Protein AF-A0A7Y8Q9J8-F1 (afdb_monomer)

Solvent-accessible surface area (backbone atoms only — not comparable to full-atom values): 11206 Å² total; per-residue (Å²): 125,70,47,51,33,35,40,41,64,43,88,79,70,78,87,51,46,37,30,29,29,71,88,75,68,52,72,46,47,48,71,55,49,44,66,77,41,84,40,66,87,46,52,69,75,60,73,89,36,60,57,66,74,51,54,69,73,50,77,57,62,39,49,54,42,37,38,40,38,60,49,99,79,48,28,38,41,38,43,11,33,38,26,45,60,50,97,83,70,44,83,35,42,36,24,40,36,37,43,25,81,48,83,84,73,71,73,76,84,49,71,67,52,55,51,50,50,35,72,76,38,74,77,54,53,65,49,87,33,73,66,39,55,57,36,50,55,49,41,53,54,46,52,69,73,37,76,87,51,44,39,37,36,57,62,72,74,84,87,65,76,67,76,91,53,60,64,69,71,64,74,65,64,60,52,56,54,54,52,53,52,51,51,52,52,51,54,53,51,57,60,73,75,106

Sequence (194 aa):
MSKTFWVLPDINQNGKLWVVNSLTNEKMSLIDFYKKFNVKEVAKEFEVGIPEELLDKFKSPQFGFSQIIKNKFDNIFSLSIRCGKDIEERTVTLTYIQVLSDLKEISLPSQDDLEFLKNVNPKFNFQVGQDVVSKIERIKKAAFRFPDIISFSSEKLERNIYKHGWNGEDPSSKKFIMIGLGIALLIFLIILIK

Radius of gyration: 20.35 Å; Cα contacts (8 Å, |Δi|>4): 284; chains: 1; bounding box: 75×30×38 Å

Foldseek 3Di:
DKWKWKFFDPPPPPPWIWIAGLPPRDIDTPVVVCVVDVCVVVVLPDDFADPPVCVVVPVDQQDKKWKWFDDPAWIKIKIKGFFAADPVRHTGIMIMIMTHPDLVPDDDQDVSSVVVVCVVPVSGDGHHDPVNVVLSVVQSVVCVVCVPARMDMSAADPPNPDDDHDHNDDPVVVVVVVVVVVVVVVVVVVVVVD

Structure (mmCIF, N/CA/C/O backbone):
data_AF-A0A7Y8Q9J8-F1
#
_entry.id   AF-A0A7Y8Q9J8-F1
#
loop_
_atom_site.group_PDB
_atom_site.id
_atom_site.type_symbol
_atom_site.label_atom_id
_atom_site.label_alt_id
_atom_site.label_comp_id
_atom_site.label_asym_id
_atom_site.label_entity_id
_atom_site.label_seq_id
_atom_site.pdbx_PDB_ins_code
_atom_site.Cartn_x
_atom_site.Cartn_y
_atom_site.Cartn_z
_atom_site.occupancy
_atom_site.B_iso_or_equiv
_atom_site.auth_seq_id
_atom_site.auth_comp_id
_atom_site.auth_asym_id
_atom_site.auth_atom_id
_atom_site.pdbx_PDB_model_num
ATOM 1 N N . MET A 1 1 ? 2.805 6.416 17.785 1.00 59.19 1 MET A N 1
ATOM 2 C CA . MET A 1 1 ? 3.842 6.802 16.799 1.00 59.19 1 MET A CA 1
ATOM 3 C C . MET A 1 1 ? 3.760 5.806 15.667 1.00 59.19 1 MET A C 1
ATOM 5 O O . MET A 1 1 ? 4.014 4.625 15.894 1.00 59.19 1 MET A O 1
ATOM 9 N N . SER A 1 2 ? 3.348 6.277 14.497 1.00 78.62 2 SER A N 1
ATOM 10 C CA . SER A 1 2 ? 3.205 5.471 13.291 1.00 78.62 2 SER A CA 1
ATOM 11 C C . SER A 1 2 ? 4.554 4.926 12.828 1.00 78.62 2 SER A C 1
ATOM 13 O O . SER A 1 2 ? 5.553 5.648 12.822 1.00 78.62 2 SER A O 1
ATOM 15 N N . LYS A 1 3 ? 4.594 3.654 12.427 1.00 88.44 3 LYS A N 1
ATOM 16 C CA . LYS A 1 3 ? 5.766 3.059 11.770 1.00 88.44 3 LYS A CA 1
ATOM 17 C C . LYS A 1 3 ? 5.454 2.849 10.299 1.00 88.44 3 LYS A C 1
ATOM 19 O O . LYS A 1 3 ? 4.425 2.257 9.980 1.00 88.44 3 LYS A O 1
ATOM 24 N N . THR A 1 4 ? 6.358 3.288 9.437 1.00 91.00 4 THR A N 1
ATOM 25 C CA . THR A 1 4 ? 6.147 3.322 7.991 1.00 91.00 4 THR A CA 1
ATOM 26 C C . THR A 1 4 ? 7.150 2.435 7.275 1.00 91.00 4 THR A C 1
ATOM 28 O O . THR A 1 4 ? 8.348 2.461 7.568 1.00 91.00 4 THR A O 1
ATOM 31 N N . PHE A 1 5 ? 6.655 1.650 6.326 1.00 91.75 5 PHE A N 1
ATOM 32 C CA . PHE A 1 5 ? 7.437 0.669 5.596 1.00 91.75 5 PHE A CA 1
ATOM 33 C C . PHE A 1 5 ? 7.075 0.647 4.117 1.00 91.75 5 PHE A C 1
ATOM 35 O O . PHE A 1 5 ? 5.933 0.884 3.733 1.00 91.75 5 PHE A O 1
ATOM 42 N N . TRP A 1 6 ? 8.042 0.256 3.301 1.00 92.81 6 TRP A N 1
ATOM 43 C CA . TRP A 1 6 ? 7.848 -0.101 1.907 1.00 92.81 6 TRP A CA 1
ATOM 44 C C . TRP A 1 6 ? 8.127 -1.578 1.704 1.00 92.81 6 TRP A C 1
ATOM 46 O O . TRP A 1 6 ? 9.220 -2.050 2.014 1.00 92.81 6 TRP A O 1
ATOM 56 N N . VAL A 1 7 ? 7.164 -2.299 1.140 1.00 90.81 7 VAL A N 1
ATOM 57 C CA . VAL A 1 7 ? 7.399 -3.620 0.566 1.00 90.81 7 VAL A CA 1
ATOM 58 C C . VAL A 1 7 ? 7.838 -3.438 -0.874 1.00 90.81 7 VAL A C 1
ATOM 60 O O . VAL A 1 7 ? 7.109 -2.886 -1.706 1.00 90.81 7 VAL A O 1
ATOM 63 N N . LEU A 1 8 ? 9.051 -3.898 -1.141 1.00 88.00 8 LEU A N 1
ATOM 64 C CA . LEU A 1 8 ? 9.699 -3.812 -2.431 1.00 88.00 8 LEU A CA 1
ATOM 65 C C . LEU A 1 8 ? 9.574 -5.146 -3.169 1.00 88.00 8 LEU A C 1
ATOM 67 O O . LEU A 1 8 ? 9.662 -6.206 -2.534 1.00 88.00 8 LEU A O 1
ATOM 71 N N . PRO A 1 9 ? 9.430 -5.108 -4.504 1.00 79.00 9 PRO A N 1
ATOM 72 C CA . PRO A 1 9 ? 9.517 -6.304 -5.321 1.00 79.00 9 PRO A CA 1
ATOM 73 C C . PRO A 1 9 ? 10.895 -6.945 -5.166 1.00 79.00 9 PRO A C 1
ATOM 75 O O . PRO A 1 9 ? 11.884 -6.286 -4.827 1.00 79.00 9 PRO A O 1
ATOM 78 N N . ASP A 1 10 ? 10.971 -8.238 -5.451 1.00 74.19 10 ASP A N 1
ATOM 79 C CA . ASP A 1 10 ? 12.245 -8.935 -5.448 1.00 74.19 10 ASP A CA 1
ATOM 80 C C . ASP A 1 10 ? 13.075 -8.566 -6.681 1.00 74.19 10 ASP A C 1
ATOM 82 O O . ASP A 1 10 ? 13.022 -9.224 -7.719 1.00 74.19 10 ASP A O 1
ATOM 86 N N . ILE A 1 11 ? 13.857 -7.495 -6.549 1.00 68.56 11 ILE A N 1
ATOM 87 C CA . ILE A 1 11 ? 14.732 -6.976 -7.609 1.00 68.56 11 ILE A CA 1
ATOM 88 C C . ILE A 1 11 ? 15.700 -8.058 -8.113 1.00 68.56 11 ILE A C 1
ATOM 90 O O . ILE A 1 11 ? 16.059 -8.061 -9.287 1.00 68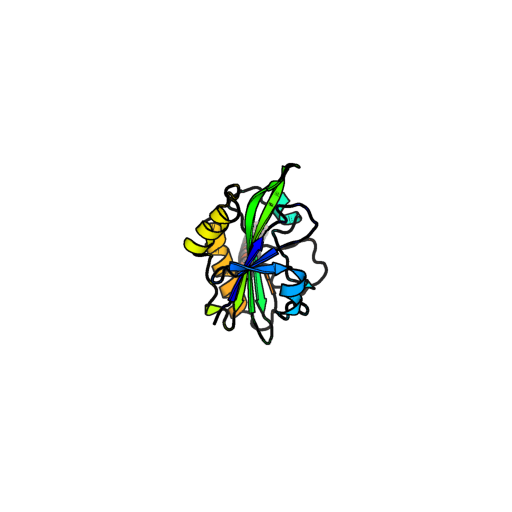.56 11 ILE A O 1
ATOM 94 N N . ASN A 1 12 ? 16.096 -8.986 -7.239 1.00 68.19 12 ASN A N 1
ATOM 95 C CA . ASN A 1 12 ? 17.093 -10.009 -7.537 1.00 68.19 12 ASN A CA 1
ATOM 96 C C . ASN A 1 12 ? 16.471 -11.376 -7.872 1.00 68.19 12 ASN A C 1
ATOM 98 O O . ASN A 1 12 ? 17.220 -12.334 -8.035 1.00 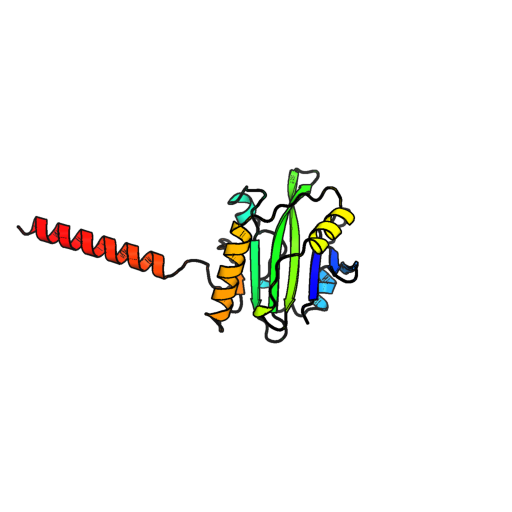68.19 12 ASN A O 1
ATOM 102 N N . GLN A 1 13 ? 15.136 -11.485 -7.938 1.00 66.44 13 GLN A N 1
ATOM 103 C CA . GLN A 1 13 ? 14.408 -12.720 -8.275 1.00 66.44 13 GLN A CA 1
ATOM 104 C C . GLN A 1 13 ? 14.793 -13.953 -7.427 1.00 66.44 13 GLN A C 1
ATOM 106 O O . GLN A 1 13 ? 14.728 -15.093 -7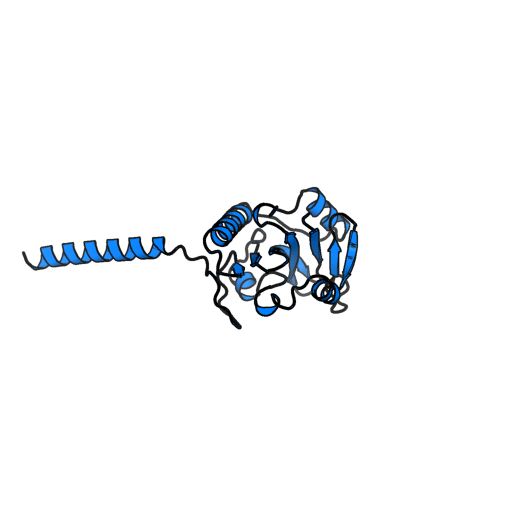.876 1.00 66.44 13 GLN A O 1
ATOM 111 N N . ASN A 1 14 ? 15.155 -13.740 -6.166 1.00 67.31 14 ASN A N 1
ATOM 112 C CA . ASN A 1 14 ? 15.470 -14.782 -5.189 1.00 67.31 14 ASN A CA 1
ATOM 113 C C . ASN A 1 14 ? 14.234 -15.402 -4.496 1.00 67.31 14 ASN A C 1
ATOM 115 O O . ASN A 1 14 ? 14.386 -16.136 -3.516 1.00 67.31 14 ASN A O 1
ATOM 119 N N . GLY A 1 15 ? 13.018 -15.054 -4.924 1.00 64.50 15 GLY A N 1
ATOM 120 C CA . GLY A 1 15 ? 11.762 -15.410 -4.260 1.00 64.50 15 GLY A CA 1
ATOM 121 C C . GLY A 1 15 ? 11.533 -14.701 -2.918 1.00 64.50 15 GLY A C 1
ATOM 122 O O . GLY A 1 15 ? 10.798 -15.213 -2.075 1.00 64.50 15 GLY A O 1
ATOM 123 N N . LYS A 1 16 ? 12.177 -13.552 -2.670 1.00 69.44 16 LYS A N 1
ATOM 124 C CA . LYS A 1 16 ? 12.126 -12.816 -1.396 1.00 69.44 16 LYS A CA 1
ATOM 125 C C . LYS A 1 16 ? 11.619 -11.390 -1.574 1.00 69.44 16 LYS A C 1
ATOM 127 O O . LYS A 1 16 ? 12.273 -10.556 -2.192 1.00 69.44 16 LYS A O 1
ATOM 132 N N . LEU A 1 17 ? 10.510 -11.078 -0.910 1.00 76.12 17 LEU A N 1
ATOM 133 C CA . LEU A 1 17 ? 10.043 -9.703 -0.745 1.00 76.12 17 LEU A CA 1
ATOM 134 C C . LEU A 1 17 ? 10.746 -9.039 0.439 1.00 76.12 17 LEU A C 1
ATOM 136 O O . LEU A 1 17 ? 10.866 -9.618 1.527 1.00 76.12 17 LEU A O 1
ATOM 140 N N . TRP A 1 18 ? 11.195 -7.810 0.213 1.00 82.69 18 TRP A N 1
ATOM 141 C CA . TRP A 1 18 ? 11.898 -7.014 1.209 1.00 82.69 18 TRP A CA 1
ATOM 142 C C . TRP A 1 18 ? 10.998 -5.919 1.743 1.00 82.69 18 TRP A C 1
ATOM 144 O O . TRP A 1 18 ? 10.297 -5.264 0.981 1.00 82.69 18 TRP A O 1
ATOM 154 N N . VAL A 1 19 ? 11.065 -5.703 3.047 1.00 86.31 19 VAL A N 1
ATOM 155 C CA . VAL A 1 19 ? 10.405 -4.603 3.734 1.00 86.31 19 VAL A CA 1
ATOM 156 C C . VAL A 1 19 ? 11.480 -3.647 4.214 1.00 86.31 19 VAL A C 1
ATOM 158 O O . VAL A 1 19 ? 12.424 -4.071 4.882 1.00 86.31 19 VAL A O 1
ATOM 161 N N . VAL A 1 20 ? 11.356 -2.374 3.858 1.00 89.00 20 VAL A N 1
ATOM 162 C CA . VAL A 1 20 ? 12.299 -1.332 4.262 1.00 89.00 20 VAL A CA 1
ATOM 163 C C . VAL A 1 20 ? 11.564 -0.265 5.050 1.00 89.00 20 VAL A C 1
ATOM 165 O O . VAL A 1 20 ? 10.538 0.240 4.601 1.00 89.00 20 VAL A O 1
ATOM 168 N N . ASN A 1 21 ? 12.065 0.059 6.237 1.00 87.25 21 ASN A N 1
ATOM 169 C CA . ASN A 1 21 ? 11.562 1.175 7.027 1.00 87.25 21 ASN A CA 1
ATOM 170 C C . ASN A 1 21 ? 11.941 2.487 6.335 1.00 87.25 21 ASN A C 1
ATOM 172 O O . ASN A 1 21 ? 13.124 2.713 6.076 1.00 87.25 21 ASN A O 1
ATOM 176 N N . SER A 1 22 ? 10.957 3.339 6.048 1.00 80.31 22 SER A N 1
ATOM 177 C CA . SER A 1 22 ? 11.204 4.552 5.261 1.00 80.31 22 SER A CA 1
ATOM 178 C C . SER A 1 22 ? 11.988 5.634 6.009 1.00 80.31 22 SER A C 1
ATOM 180 O O . SER A 1 22 ? 12.602 6.485 5.378 1.00 80.31 22 SER A O 1
ATOM 182 N N . LEU A 1 23 ? 12.024 5.580 7.346 1.00 80.31 23 LEU A N 1
ATOM 183 C CA . LEU A 1 23 ? 12.742 6.551 8.177 1.00 80.31 23 LEU A CA 1
ATOM 184 C C . LEU A 1 23 ? 14.175 6.117 8.496 1.00 80.31 23 LEU A C 1
ATOM 186 O O . LEU A 1 23 ? 15.065 6.954 8.613 1.00 80.31 23 LEU A O 1
ATOM 190 N N . THR A 1 24 ? 14.399 4.816 8.699 1.00 83.38 24 THR A N 1
ATOM 191 C CA . THR A 1 24 ? 15.692 4.299 9.185 1.00 83.38 24 THR A CA 1
ATOM 192 C C . THR A 1 24 ? 16.501 3.567 8.121 1.00 83.38 24 THR A C 1
ATOM 194 O O . THR A 1 24 ? 17.644 3.202 8.384 1.00 83.38 24 THR A O 1
ATOM 197 N N . ASN A 1 25 ? 15.917 3.304 6.946 1.00 79.75 25 ASN A N 1
ATOM 198 C CA . ASN A 1 25 ? 16.469 2.429 5.906 1.00 79.75 25 ASN A CA 1
ATOM 199 C C . ASN A 1 25 ? 16.770 0.997 6.388 1.00 79.75 25 ASN A C 1
ATOM 201 O O . ASN A 1 25 ? 17.453 0.230 5.706 1.00 79.75 25 ASN A O 1
ATOM 205 N N . GLU A 1 26 ? 16.245 0.606 7.554 1.00 85.06 26 GLU A N 1
ATOM 206 C CA . GLU A 1 26 ? 16.371 -0.753 8.069 1.00 85.06 26 GLU A CA 1
ATOM 207 C C . GLU A 1 26 ? 15.594 -1.709 7.160 1.00 85.06 26 GLU A C 1
ATOM 209 O O . GLU A 1 26 ? 14.405 -1.516 6.897 1.00 85.06 26 GLU A O 1
ATOM 214 N N . LYS A 1 27 ? 16.273 -2.757 6.692 1.00 85.25 27 LYS A N 1
ATOM 215 C CA . LYS A 1 27 ? 15.732 -3.753 5.768 1.00 85.25 27 LYS A CA 1
ATOM 216 C C . LYS A 1 27 ? 15.494 -5.078 6.485 1.00 85.25 27 LYS A C 1
ATOM 218 O O . LYS A 1 27 ? 16.369 -5.575 7.187 1.00 85.25 27 LYS A O 1
ATOM 223 N N . MET A 1 28 ? 14.343 -5.695 6.238 1.00 86.25 28 MET A N 1
ATOM 224 C CA . MET A 1 28 ? 14.011 -7.041 6.711 1.00 86.25 28 MET A CA 1
ATOM 225 C C . MET A 1 28 ? 13.191 -7.823 5.688 1.00 86.25 28 MET A C 1
ATOM 227 O O . MET A 1 28 ? 12.677 -7.257 4.724 1.00 86.25 28 MET A O 1
ATOM 231 N N . SER A 1 29 ? 13.081 -9.139 5.864 1.00 81.88 29 SER A N 1
ATOM 232 C CA . SER A 1 29 ? 12.219 -9.957 5.007 1.00 81.88 29 SER A CA 1
ATOM 233 C C . SER A 1 29 ? 10.737 -9.720 5.327 1.00 81.88 29 SER A C 1
ATOM 235 O O . SER A 1 29 ? 10.383 -9.404 6.466 1.00 81.88 29 SER A O 1
ATOM 237 N N . LEU A 1 30 ? 9.849 -9.923 4.349 1.00 79.00 30 LEU A N 1
ATOM 238 C CA . LEU A 1 30 ? 8.398 -9.840 4.575 1.00 79.00 30 LEU A CA 1
ATOM 239 C C . LEU A 1 30 ? 7.903 -10.848 5.628 1.00 79.00 30 LEU A C 1
ATOM 241 O O . LEU A 1 30 ? 7.020 -10.540 6.426 1.00 79.00 30 LEU A O 1
ATOM 245 N N . ILE A 1 31 ? 8.509 -12.037 5.680 1.00 77.25 31 ILE A N 1
ATOM 246 C CA . ILE A 1 31 ? 8.182 -13.056 6.687 1.00 77.25 31 ILE A CA 1
ATOM 247 C C . ILE A 1 31 ? 8.463 -12.523 8.094 1.00 77.25 31 ILE A C 1
ATOM 249 O O . ILE A 1 31 ? 7.663 -12.733 9.006 1.00 77.25 31 ILE A O 1
ATOM 253 N N . ASP A 1 32 ? 9.587 -11.833 8.279 1.00 76.00 32 ASP A N 1
ATOM 254 C CA . ASP A 1 32 ? 9.954 -11.277 9.580 1.00 76.00 32 ASP A CA 1
ATOM 255 C C . ASP A 1 32 ? 9.101 -10.062 9.936 1.00 76.00 32 ASP A C 1
ATOM 257 O O . ASP A 1 32 ? 8.720 -9.916 11.098 1.00 76.00 32 ASP A O 1
ATOM 261 N N . PHE A 1 33 ? 8.696 -9.260 8.947 1.00 81.19 33 PHE A N 1
ATOM 262 C CA . PHE A 1 33 ? 7.691 -8.217 9.138 1.00 81.19 33 PHE A CA 1
ATOM 263 C C . PHE A 1 33 ? 6.388 -8.800 9.714 1.00 81.19 33 PHE A C 1
ATOM 265 O O . PHE A 1 33 ? 5.928 -8.347 10.760 1.00 81.19 33 PHE A O 1
ATOM 272 N N . TYR A 1 34 ? 5.850 -9.875 9.128 1.00 75.44 34 TYR A N 1
ATOM 273 C CA . TYR A 1 34 ? 4.647 -10.547 9.645 1.00 75.44 34 TYR A CA 1
ATOM 274 C C . TYR A 1 34 ? 4.821 -11.247 10.998 1.00 75.44 34 TYR A C 1
ATOM 276 O O . TYR A 1 34 ? 3.831 -11.596 11.641 1.00 75.44 34 TYR A O 1
ATOM 284 N N . LYS A 1 35 ? 6.057 -11.527 11.424 1.00 73.19 35 LYS A N 1
ATOM 285 C CA . LYS A 1 35 ? 6.333 -12.038 12.776 1.00 73.19 35 LYS A CA 1
ATOM 286 C C . LYS A 1 35 ? 6.418 -10.903 13.795 1.00 73.19 35 LYS A C 1
ATOM 288 O O . LYS A 1 35 ? 5.949 -11.070 14.915 1.00 73.19 35 LYS A O 1
ATOM 293 N N . LYS A 1 36 ? 7.051 -9.787 13.421 1.00 75.38 36 LYS A N 1
ATOM 294 C CA . LYS A 1 36 ? 7.312 -8.631 14.293 1.00 75.38 36 LYS A CA 1
ATOM 295 C C . LYS A 1 36 ? 6.061 -7.791 14.519 1.00 75.38 36 LYS A C 1
ATOM 297 O O . LYS A 1 36 ? 5.847 -7.291 15.618 1.00 75.38 36 LYS A O 1
ATOM 302 N N . PHE A 1 37 ? 5.248 -7.643 13.484 1.00 69.75 37 PHE A N 1
ATOM 303 C CA . PHE A 1 37 ? 3.945 -7.002 13.544 1.00 69.75 37 PHE A CA 1
ATOM 304 C C . PHE A 1 37 ? 2.912 -8.120 13.524 1.00 69.75 37 PHE A C 1
ATOM 306 O O . PHE A 1 37 ? 3.022 -9.011 12.685 1.00 69.75 37 PHE A O 1
ATOM 313 N N . ASN A 1 38 ? 1.944 -8.129 14.448 1.00 62.66 38 ASN A N 1
ATOM 314 C CA . ASN A 1 38 ? 0.928 -9.187 14.536 1.00 62.66 38 ASN A CA 1
ATOM 315 C C . ASN A 1 38 ? -0.101 -9.074 13.388 1.00 62.66 38 ASN A C 1
ATOM 317 O O . ASN A 1 38 ? -1.301 -8.913 13.594 1.00 62.66 38 ASN A O 1
ATOM 321 N N . VAL A 1 39 ? 0.395 -9.134 12.151 1.00 59.12 39 VAL A N 1
ATOM 322 C CA . VAL A 1 39 ? -0.370 -9.168 10.906 1.00 59.12 39 VAL A CA 1
ATOM 323 C C . VAL A 1 39 ? -0.910 -10.577 10.673 1.00 59.12 39 VAL A C 1
ATOM 325 O O . VAL A 1 39 ? -1.785 -10.757 9.848 1.00 59.12 39 VAL A O 1
ATOM 328 N N . LYS A 1 40 ? -0.438 -11.607 11.390 1.00 48.28 40 LYS A N 1
ATOM 329 C CA . LYS A 1 40 ? -0.882 -12.999 11.190 1.00 48.28 40 LYS A CA 1
ATOM 330 C C . LYS A 1 40 ? -2.377 -13.219 11.441 1.00 48.28 40 LYS A C 1
ATOM 332 O O . LYS A 1 40 ? -2.983 -14.012 10.730 1.00 48.28 40 LYS A O 1
ATOM 337 N N . GLU A 1 41 ? -2.985 -12.501 12.384 1.00 53.56 41 GLU A N 1
ATOM 338 C CA . GLU A 1 41 ? -4.449 -12.522 12.583 1.00 53.56 41 GLU A CA 1
ATOM 339 C C . GLU A 1 41 ? -5.198 -11.805 11.438 1.00 53.56 41 GLU A C 1
ATOM 341 O O . GLU A 1 41 ? -6.334 -12.135 11.094 1.00 53.56 41 GLU A O 1
ATOM 346 N N . VAL A 1 42 ? -4.507 -10.869 10.789 1.00 54.25 42 VAL A N 1
ATOM 347 C CA . VAL A 1 42 ? -4.961 -10.004 9.693 1.00 54.25 42 VAL A CA 1
ATOM 348 C C . VAL A 1 42 ? -4.689 -10.617 8.304 1.00 54.25 42 VAL A C 1
ATOM 350 O O . VAL A 1 42 ? -5.382 -10.299 7.340 1.00 54.25 42 VAL A O 1
ATOM 353 N N . ALA A 1 43 ? -3.752 -11.563 8.205 1.00 52.88 43 ALA A N 1
ATOM 354 C CA . ALA A 1 43 ? -3.150 -12.064 6.966 1.00 52.88 43 ALA A CA 1
ATOM 355 C C . ALA A 1 43 ? -4.136 -12.713 5.985 1.00 52.88 43 ALA A C 1
ATOM 357 O O . ALA A 1 43 ? -3.804 -12.886 4.823 1.00 52.88 43 ALA A O 1
ATOM 358 N N . LYS A 1 44 ? -5.349 -13.060 6.430 1.00 61.75 44 LYS A N 1
ATOM 359 C CA . LYS A 1 44 ? -6.409 -13.547 5.534 1.00 61.75 44 LYS A CA 1
ATOM 360 C C . LYS A 1 44 ? -7.080 -12.443 4.705 1.00 61.75 44 LYS A C 1
ATOM 362 O O . LYS A 1 44 ? -7.688 -12.759 3.702 1.00 61.75 44 LYS A O 1
ATOM 367 N N . GLU A 1 45 ? -7.044 -11.187 5.155 1.00 65.81 45 GLU A N 1
ATOM 368 C CA . GLU A 1 45 ? -7.669 -10.039 4.456 1.00 65.81 45 GLU A CA 1
ATOM 369 C C . GLU A 1 45 ? -6.659 -9.070 3.850 1.00 65.81 45 GLU A C 1
ATOM 371 O O . GLU A 1 45 ? -7.029 -8.198 3.065 1.00 65.81 45 GLU A O 1
ATOM 376 N N . PHE A 1 46 ? -5.404 -9.161 4.279 1.00 77.81 46 PHE A N 1
ATOM 377 C CA . PHE A 1 46 ? -4.375 -8.212 3.905 1.00 77.81 46 PHE A CA 1
ATOM 378 C C . PHE A 1 46 ? -3.633 -8.692 2.668 1.00 77.81 46 PHE A C 1
ATOM 380 O O . PHE A 1 46 ? -2.933 -9.702 2.719 1.00 77.81 46 PHE A O 1
ATOM 387 N N . GLU A 1 47 ? -3.759 -7.931 1.589 1.00 79.81 47 GLU A N 1
ATOM 388 C CA . GLU A 1 47 ? -3.082 -8.198 0.331 1.00 79.81 47 GLU A CA 1
ATOM 389 C C . GLU A 1 47 ? -1.826 -7.329 0.249 1.00 79.81 47 GLU A C 1
ATOM 391 O O . GLU A 1 47 ? -1.839 -6.128 0.535 1.00 79.81 47 GLU A O 1
ATOM 396 N N . VAL A 1 48 ? -0.709 -7.942 -0.140 1.00 83.75 48 VAL A N 1
ATOM 397 C CA . VAL A 1 48 ? 0.512 -7.202 -0.467 1.00 83.75 48 VAL A CA 1
ATOM 398 C C . VAL A 1 48 ? 0.592 -7.072 -1.974 1.00 83.75 48 VAL A C 1
ATOM 400 O O . VAL A 1 48 ? 0.854 -8.042 -2.679 1.00 83.75 48 VAL A O 1
ATOM 403 N N . GLY A 1 49 ? 0.412 -5.846 -2.452 1.00 89.38 49 GLY A N 1
ATOM 404 C CA . GLY A 1 49 ? 0.352 -5.537 -3.872 1.00 89.38 49 GLY A CA 1
ATOM 405 C C . GLY A 1 49 ? -1.076 -5.265 -4.324 1.00 89.38 49 GLY A C 1
ATOM 406 O O . GLY A 1 49 ? -2.005 -5.141 -3.531 1.00 89.38 49 GLY A O 1
ATOM 407 N N . ILE A 1 50 ? -1.236 -5.121 -5.634 1.00 90.75 50 ILE A N 1
ATOM 408 C CA . ILE A 1 50 ? -2.554 -4.957 -6.240 1.00 90.75 50 ILE A CA 1
ATOM 409 C C . ILE A 1 50 ? -3.068 -6.356 -6.604 1.00 90.75 50 ILE A C 1
ATOM 411 O O . ILE A 1 50 ? -2.383 -7.039 -7.370 1.00 90.75 50 ILE A O 1
ATOM 415 N N . PRO A 1 51 ? -4.251 -6.772 -6.116 1.00 88.94 51 PRO A N 1
ATOM 416 C CA . PRO A 1 51 ? -4.866 -8.035 -6.508 1.00 88.94 51 PRO A CA 1
ATOM 417 C C . PRO A 1 51 ? -4.952 -8.190 -8.029 1.00 88.94 51 PRO A C 1
ATOM 419 O O . PRO A 1 51 ? -5.290 -7.243 -8.742 1.00 88.94 51 PRO A O 1
ATOM 422 N N . GLU A 1 52 ? -4.666 -9.392 -8.528 1.00 85.88 52 GLU A N 1
ATOM 423 C CA . GLU A 1 52 ? -4.568 -9.676 -9.967 1.00 85.88 52 GLU A CA 1
ATOM 424 C C . GLU A 1 52 ? -5.851 -9.308 -10.729 1.00 85.88 52 GLU A C 1
ATOM 426 O O . GLU A 1 52 ? -5.802 -8.645 -11.764 1.00 85.88 52 GLU A O 1
ATOM 431 N N . GLU A 1 53 ? -7.017 -9.607 -10.152 1.00 87.44 53 GLU A N 1
ATOM 432 C CA . GLU A 1 53 ? -8.320 -9.235 -10.721 1.00 87.44 53 GLU A CA 1
ATOM 433 C C . GLU A 1 53 ? -8.490 -7.714 -10.902 1.00 87.44 53 GLU A C 1
ATOM 435 O O . GLU A 1 53 ? -9.131 -7.255 -11.851 1.00 87.44 53 GLU A O 1
ATOM 440 N N . LEU A 1 54 ? -7.866 -6.906 -10.038 1.00 90.75 54 LEU A N 1
ATOM 441 C CA . LEU A 1 54 ? -7.866 -5.449 -10.160 1.00 90.75 54 LEU A CA 1
ATOM 442 C C . LEU A 1 54 ? -6.810 -4.962 -11.154 1.00 90.75 54 LEU A C 1
ATOM 444 O O . LEU A 1 54 ? -7.049 -3.976 -11.853 1.00 90.75 54 LEU A O 1
ATOM 448 N N . LEU A 1 55 ? -5.666 -5.646 -11.259 1.00 89.12 55 LEU A N 1
ATOM 449 C CA . LEU A 1 55 ? -4.657 -5.355 -12.283 1.00 89.12 55 LEU A CA 1
ATOM 450 C C . LEU A 1 55 ? -5.206 -5.554 -13.699 1.00 89.12 55 LEU A C 1
ATOM 452 O O . LEU A 1 55 ? -4.809 -4.823 -14.620 1.00 89.12 55 LEU A O 1
ATOM 456 N N . ASP A 1 56 ? -6.120 -6.506 -13.866 1.00 85.81 56 ASP A N 1
ATOM 457 C CA . ASP A 1 56 ? -6.802 -6.750 -15.130 1.00 85.81 56 ASP A CA 1
ATOM 458 C C . ASP A 1 56 ? -7.909 -5.762 -15.431 1.00 85.81 56 ASP A C 1
ATOM 460 O O . ASP A 1 56 ? -7.988 -5.245 -16.548 1.00 85.81 56 ASP A O 1
ATOM 464 N N . LYS A 1 57 ? -8.698 -5.418 -14.421 1.00 90.56 57 LYS A N 1
ATOM 465 C CA . LYS A 1 57 ? -9.789 -4.461 -14.566 1.00 90.56 57 LYS A CA 1
ATOM 466 C C . LYS A 1 57 ? -9.307 -3.021 -14.763 1.00 90.56 57 LYS A C 1
ATOM 468 O O . LYS A 1 57 ? -9.877 -2.281 -15.562 1.00 90.56 57 LYS A O 1
ATOM 473 N N . PHE A 1 58 ? -8.258 -2.609 -14.053 1.00 90.12 58 PHE A N 1
ATOM 474 C CA . PHE A 1 58 ? -7.803 -1.219 -14.003 1.00 90.12 58 PHE A CA 1
ATOM 475 C C . PHE A 1 58 ? -6.393 -1.069 -14.573 1.00 90.12 58 PHE A C 1
ATOM 477 O O . PHE A 1 58 ? -5.402 -1.136 -13.849 1.00 90.12 58 PHE A O 1
ATOM 484 N N . LYS A 1 59 ? -6.292 -0.819 -15.885 1.00 88.00 59 LYS A N 1
ATOM 485 C CA . LYS A 1 59 ? -5.008 -0.725 -16.611 1.00 88.00 59 LYS A CA 1
ATOM 486 C C . LYS A 1 59 ? -4.258 0.609 -16.442 1.00 88.00 59 LYS A C 1
ATOM 488 O O . LYS A 1 59 ? -3.121 0.717 -16.894 1.00 88.00 59 LYS A O 1
ATOM 493 N N . SER A 1 60 ? -4.859 1.615 -15.801 1.00 89.19 60 SER A N 1
ATOM 494 C CA . SER A 1 60 ? -4.227 2.930 -15.611 1.00 89.19 60 SER A CA 1
ATOM 495 C C . SER A 1 60 ? -2.941 2.831 -14.770 1.00 89.19 60 SER A C 1
ATOM 497 O O . SER A 1 60 ? -2.966 2.201 -13.711 1.00 89.19 60 SER A O 1
ATOM 499 N N . PRO A 1 61 ? -1.833 3.491 -15.166 1.00 85.12 61 PRO A N 1
ATOM 500 C CA . PRO A 1 61 ? -0.606 3.540 -14.367 1.00 85.12 61 PRO A CA 1
ATOM 501 C C . PRO A 1 61 ? -0.772 4.327 -13.058 1.00 85.12 61 PRO A C 1
ATOM 503 O O . PRO A 1 61 ? 0.024 4.154 -12.144 1.00 85.12 61 PRO A O 1
ATOM 506 N N . GLN A 1 62 ? -1.809 5.166 -12.962 1.00 89.50 62 GLN A N 1
ATOM 507 C CA . GLN A 1 62 ? -2.129 5.968 -11.776 1.00 89.50 62 GLN A CA 1
ATOM 508 C C . GLN A 1 62 ? -3.041 5.238 -10.784 1.00 89.50 62 GLN A C 1
ATOM 510 O O . GLN A 1 62 ? -3.401 5.795 -9.745 1.00 89.50 62 GLN A O 1
ATOM 515 N N . PHE A 1 63 ? -3.468 4.019 -11.124 1.00 90.75 63 PHE A N 1
ATOM 516 C CA . PHE A 1 63 ? -4.300 3.213 -10.250 1.00 90.75 63 PHE A CA 1
ATOM 517 C C . PHE A 1 63 ? -3.505 2.772 -9.017 1.00 90.75 63 PHE A C 1
ATOM 519 O O . PHE A 1 63 ? -2.390 2.256 -9.124 1.00 90.75 63 PHE A O 1
ATOM 526 N N . GLY A 1 64 ? -4.122 2.949 -7.853 1.00 91.88 64 GLY A N 1
ATOM 527 C CA . GLY A 1 64 ? -3.624 2.469 -6.577 1.00 91.88 64 GLY A CA 1
ATOM 528 C C . GLY A 1 64 ? -4.721 1.715 -5.844 1.00 91.88 64 GLY A C 1
ATOM 529 O O . GLY A 1 64 ? -5.890 2.099 -5.896 1.00 91.88 64 GLY A O 1
ATOM 530 N N . PHE A 1 65 ? -4.327 0.655 -5.154 1.00 92.75 65 PHE A N 1
ATOM 531 C CA . PHE A 1 65 ? -5.196 -0.131 -4.294 1.00 92.75 65 PHE A CA 1
ATOM 532 C C . PHE A 1 65 ? -4.801 0.125 -2.845 1.00 92.75 65 PHE A C 1
ATOM 534 O O . PHE A 1 65 ? -3.640 -0.019 -2.485 1.00 92.75 65 PHE A O 1
ATOM 541 N N . SER A 1 66 ? -5.753 0.532 -2.017 1.00 93.75 66 SER A N 1
ATOM 542 C CA . SER A 1 66 ? -5.535 0.738 -0.586 1.00 93.75 66 SER A CA 1
ATOM 543 C C . SER A 1 66 ? -6.443 -0.124 0.273 1.00 93.75 66 SER A C 1
ATOM 545 O O . SER A 1 66 ? -7.575 -0.438 -0.123 1.00 93.75 66 SER A O 1
ATOM 547 N N . GLN A 1 67 ? -5.935 -0.477 1.453 1.00 92.19 67 GLN A N 1
ATOM 548 C CA . GLN A 1 67 ? -6.653 -1.233 2.470 1.00 92.19 67 GLN A CA 1
ATOM 549 C C . GLN A 1 67 ? -6.428 -0.634 3.859 1.00 92.19 67 GLN A C 1
ATOM 551 O O . GLN A 1 67 ? -5.375 -0.065 4.150 1.00 92.19 67 GLN A O 1
ATOM 556 N N . ILE A 1 68 ? -7.426 -0.785 4.726 1.00 91.62 68 ILE A N 1
ATOM 557 C CA . ILE A 1 68 ? -7.315 -0.537 6.164 1.00 91.62 68 ILE A CA 1
ATOM 558 C C . ILE A 1 68 ? -7.736 -1.808 6.879 1.00 91.62 68 ILE A C 1
ATOM 560 O O . ILE A 1 68 ? -8.857 -2.277 6.684 1.00 91.62 68 ILE A O 1
ATOM 564 N N . ILE A 1 69 ? -6.874 -2.309 7.757 1.00 88.88 69 ILE A N 1
ATOM 565 C CA . ILE A 1 69 ? -7.213 -3.367 8.697 1.00 88.88 69 ILE A CA 1
ATOM 566 C C . ILE A 1 69 ? -7.135 -2.822 10.116 1.00 88.88 69 ILE A C 1
ATOM 568 O O . ILE A 1 69 ? -6.117 -2.266 10.526 1.00 88.88 69 ILE A O 1
ATOM 572 N N . LYS A 1 70 ? -8.203 -3.011 10.881 1.00 87.25 70 LYS A N 1
ATOM 573 C CA . LYS A 1 70 ? -8.244 -2.703 12.306 1.00 87.25 70 LYS A CA 1
ATOM 574 C C . LYS A 1 70 ? -7.890 -3.956 13.089 1.00 87.25 70 LYS A C 1
ATOM 576 O O . LYS A 1 70 ? -8.527 -4.994 12.929 1.00 87.25 70 LYS A O 1
ATOM 581 N N . ASN A 1 71 ? -6.894 -3.845 13.956 1.00 80.44 71 ASN A N 1
ATOM 582 C CA . ASN A 1 71 ? -6.564 -4.868 14.939 1.00 80.44 71 ASN A CA 1
ATOM 583 C C . ASN A 1 71 ? -6.678 -4.259 16.342 1.00 80.44 71 ASN A C 1
ATOM 585 O O . ASN A 1 71 ? -6.613 -3.044 16.517 1.00 80.44 71 ASN A O 1
ATOM 589 N N . LYS A 1 72 ? -6.829 -5.113 17.353 1.00 74.62 72 LYS A N 1
ATOM 590 C CA . LYS A 1 72 ? -6.900 -4.734 18.767 1.00 74.62 72 LYS A CA 1
ATOM 591 C C . LYS A 1 72 ? -5.673 -3.941 19.234 1.00 74.62 72 LYS A C 1
ATOM 593 O O . LYS A 1 72 ? -5.790 -3.150 20.164 1.00 74.62 72 LYS A O 1
ATOM 598 N N . PHE A 1 73 ? -4.515 -4.194 18.625 1.00 75.38 73 PHE A N 1
ATOM 599 C CA . PHE A 1 73 ? -3.242 -3.592 19.019 1.00 75.38 73 PHE A CA 1
ATOM 600 C C . PHE A 1 73 ? -2.817 -2.470 18.075 1.00 75.38 73 PHE A C 1
ATOM 602 O O . PHE A 1 73 ? -2.629 -1.346 18.522 1.00 75.38 73 PHE A O 1
ATOM 609 N N . ASP A 1 74 ? -2.719 -2.767 16.779 1.00 83.12 74 ASP A N 1
ATOM 610 C CA . ASP A 1 74 ? -2.269 -1.816 15.768 1.00 83.12 74 ASP A CA 1
ATOM 611 C C . ASP A 1 74 ? -3.173 -1.865 14.537 1.00 83.12 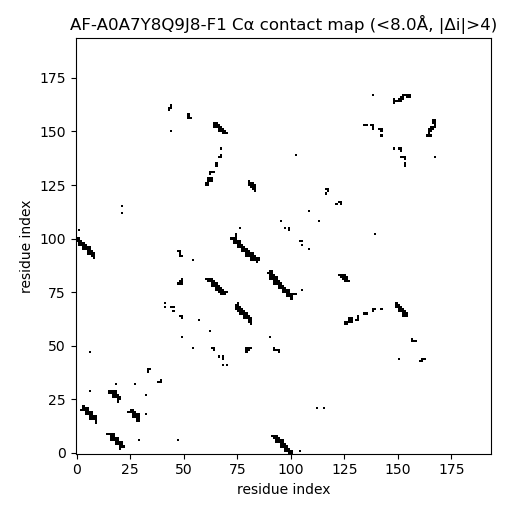74 ASP A C 1
ATOM 613 O O . ASP A 1 74 ? -3.464 -2.932 13.995 1.00 83.12 74 ASP A O 1
ATOM 617 N N . ASN A 1 75 ? -3.574 -0.701 14.045 1.00 88.19 75 ASN A N 1
ATOM 618 C CA . ASN A 1 75 ? -4.207 -0.594 12.740 1.00 88.19 75 ASN A CA 1
ATOM 619 C C . ASN A 1 75 ? -3.143 -0.672 11.646 1.00 88.19 75 ASN A C 1
ATOM 621 O O . ASN A 1 75 ? -2.014 -0.215 11.820 1.00 88.19 75 ASN A O 1
ATOM 625 N N . ILE A 1 76 ? -3.513 -1.219 10.497 1.00 90.00 76 ILE A N 1
ATOM 626 C CA . ILE A 1 76 ? -2.645 -1.311 9.330 1.00 90.00 76 ILE A CA 1
ATOM 627 C C . ILE A 1 76 ? -3.319 -0.572 8.190 1.00 90.00 76 ILE A C 1
ATOM 629 O O . ILE A 1 76 ? -4.446 -0.889 7.822 1.00 90.00 76 ILE A O 1
ATOM 633 N N . PHE A 1 77 ? -2.614 0.393 7.620 1.00 92.75 77 PHE A N 1
ATOM 634 C CA . PHE A 1 77 ? -2.959 0.983 6.337 1.00 92.75 77 PHE A CA 1
ATOM 635 C C . PHE A 1 77 ? -1.969 0.487 5.290 1.00 92.75 77 PHE A C 1
ATOM 637 O O . PHE A 1 77 ? -0.763 0.483 5.541 1.00 92.75 77 PHE A O 1
ATOM 644 N N . SER A 1 78 ? -2.465 0.085 4.123 1.00 92.69 78 SER A N 1
ATOM 645 C CA . SER A 1 78 ? -1.626 -0.175 2.958 1.00 92.69 78 SER A CA 1
ATOM 646 C C . SER A 1 78 ? -2.077 0.618 1.744 1.00 92.69 78 SER A C 1
ATOM 648 O O . SER A 1 78 ? -3.266 0.868 1.539 1.00 92.69 78 SER A O 1
ATOM 650 N N . LEU A 1 79 ? -1.098 0.986 0.922 1.00 94.19 79 LEU A N 1
ATOM 651 C CA . LEU A 1 79 ? -1.293 1.538 -0.408 1.00 94.19 79 LEU A CA 1
ATOM 652 C C . LEU A 1 79 ? -0.336 0.846 -1.378 1.00 94.19 79 LEU A C 1
ATOM 654 O O . LEU A 1 79 ? 0.878 1.031 -1.316 1.00 94.19 79 LEU A O 1
ATOM 658 N N . SER A 1 80 ? -0.899 0.080 -2.299 1.00 93.44 80 SER A N 1
ATOM 659 C CA . SER A 1 80 ? -0.186 -0.575 -3.382 1.00 93.44 80 SER A CA 1
ATOM 660 C C . SER A 1 80 ? -0.346 0.201 -4.681 1.00 93.44 80 SER A C 1
ATOM 662 O O . SER A 1 80 ? -1.459 0.522 -5.100 1.00 93.44 80 SER A O 1
ATOM 664 N N . ILE A 1 81 ? 0.776 0.489 -5.334 1.00 92.75 81 ILE A N 1
ATOM 665 C CA . ILE A 1 81 ? 0.843 1.246 -6.588 1.00 92.75 81 ILE A CA 1
ATOM 666 C C . ILE A 1 81 ? 1.692 0.504 -7.611 1.00 92.75 81 ILE A C 1
ATOM 668 O O . ILE A 1 81 ? 2.635 -0.210 -7.260 1.00 92.75 81 ILE A O 1
ATOM 672 N N . ARG A 1 82 ? 1.376 0.692 -8.893 1.00 91.62 82 ARG A N 1
ATOM 673 C CA . ARG A 1 82 ? 2.212 0.209 -9.998 1.00 91.62 82 ARG A CA 1
ATOM 674 C C . ARG A 1 82 ? 3.529 0.985 -10.003 1.00 91.62 82 ARG A C 1
ATOM 676 O O . ARG A 1 82 ? 3.511 2.206 -9.878 1.00 91.62 82 ARG A O 1
ATOM 683 N N . CYS A 1 83 ? 4.652 0.292 -10.164 1.00 90.62 83 CYS A N 1
ATOM 684 C CA . CYS A 1 83 ? 5.977 0.919 -10.213 1.00 90.62 83 CYS A CA 1
ATOM 685 C C . CYS A 1 83 ? 6.815 0.533 -11.436 1.00 90.62 83 CYS A C 1
ATOM 687 O O . CYS A 1 83 ? 7.979 0.921 -11.530 1.00 90.62 83 CYS A O 1
ATOM 689 N N . GLY A 1 84 ? 6.244 -0.234 -12.363 1.00 87.94 84 GLY A N 1
ATOM 690 C CA . GLY A 1 84 ? 6.906 -0.635 -13.595 1.00 87.94 84 GLY A CA 1
ATOM 691 C C . GLY A 1 84 ? 6.496 -2.030 -14.036 1.00 87.94 84 GLY A C 1
ATOM 692 O O . GLY A 1 84 ? 5.430 -2.536 -13.669 1.00 87.94 84 GLY A O 1
ATOM 693 N N . LYS A 1 85 ? 7.372 -2.636 -14.831 1.00 84.62 85 LYS A N 1
ATOM 694 C CA . LYS A 1 85 ? 7.258 -4.013 -15.291 1.00 84.62 85 LYS A CA 1
ATOM 695 C C . LYS A 1 85 ? 8.559 -4.764 -15.058 1.00 84.62 85 LYS A C 1
ATOM 697 O O . LYS A 1 85 ? 9.623 -4.146 -14.988 1.00 84.62 85 LYS A O 1
ATOM 702 N N . ASP A 1 86 ? 8.460 -6.076 -14.908 1.00 80.44 86 ASP A N 1
ATOM 703 C CA . ASP A 1 86 ? 9.630 -6.943 -14.883 1.00 80.44 86 ASP A CA 1
ATOM 704 C C . ASP A 1 86 ? 10.047 -7.361 -16.303 1.00 80.44 86 ASP A C 1
ATOM 706 O O . ASP A 1 86 ? 9.482 -6.902 -17.296 1.00 80.44 86 ASP A O 1
ATOM 710 N N . ILE A 1 87 ? 11.059 -8.226 -16.396 1.00 79.38 87 ILE A N 1
ATOM 711 C CA . ILE A 1 87 ? 11.596 -8.723 -17.671 1.00 79.38 87 ILE A CA 1
ATOM 712 C C . ILE A 1 87 ? 10.591 -9.554 -18.488 1.00 79.38 87 ILE A C 1
ATOM 714 O O . ILE A 1 87 ? 10.796 -9.738 -19.682 1.00 79.38 87 ILE A O 1
ATOM 718 N N . GLU A 1 88 ? 9.522 -10.048 -17.859 1.00 81.12 88 GLU A N 1
ATOM 719 C CA . GLU A 1 88 ? 8.444 -10.818 -18.493 1.00 81.12 88 GLU A CA 1
ATOM 720 C C . GLU A 1 88 ? 7.213 -9.936 -18.767 1.00 81.12 88 GLU A C 1
ATOM 722 O O . GLU A 1 88 ? 6.116 -10.441 -19.000 1.00 81.12 88 GLU A O 1
ATOM 727 N N . GLU A 1 89 ? 7.371 -8.607 -18.723 1.00 82.19 89 GLU A N 1
ATOM 728 C CA . GLU A 1 89 ? 6.305 -7.617 -18.906 1.00 82.19 89 GLU A CA 1
ATOM 729 C C . GLU A 1 89 ? 5.168 -7.696 -17.867 1.00 82.19 89 GLU A C 1
ATOM 731 O O . GLU A 1 89 ? 4.111 -7.067 -18.036 1.00 82.19 89 GLU A O 1
ATOM 736 N N . ARG A 1 90 ? 5.382 -8.409 -16.754 1.00 82.31 90 ARG A N 1
ATOM 737 C CA . ARG A 1 90 ? 4.420 -8.494 -15.651 1.00 82.31 90 ARG A CA 1
ATOM 738 C C . ARG A 1 90 ? 4.440 -7.200 -14.858 1.00 82.31 90 ARG A C 1
ATOM 740 O O . ARG A 1 90 ? 5.478 -6.562 -14.699 1.00 82.31 90 ARG A O 1
ATOM 747 N N . THR A 1 91 ? 3.280 -6.797 -14.344 1.00 86.88 91 THR A N 1
ATOM 748 C CA . THR A 1 91 ? 3.180 -5.564 -13.552 1.00 86.88 91 THR A CA 1
ATOM 749 C C . THR A 1 91 ? 3.905 -5.735 -12.224 1.00 86.88 91 THR A C 1
ATOM 751 O O . THR A 1 91 ? 3.643 -6.680 -11.486 1.00 86.88 91 THR A O 1
ATOM 754 N N . VAL A 1 92 ? 4.773 -4.781 -11.900 1.00 87.19 92 VAL A N 1
ATOM 755 C CA . VAL A 1 92 ? 5.468 -4.719 -10.615 1.00 87.19 92 VAL A CA 1
ATOM 756 C C . VAL A 1 92 ? 4.787 -3.675 -9.740 1.00 87.19 92 VAL A C 1
ATOM 758 O O . VAL A 1 92 ? 4.447 -2.581 -10.206 1.00 87.19 92 VAL A O 1
ATOM 761 N N . THR A 1 93 ? 4.579 -4.010 -8.468 1.00 90.81 93 THR A N 1
ATOM 762 C CA . THR A 1 93 ? 3.927 -3.129 -7.496 1.00 90.81 93 THR A CA 1
ATOM 763 C C . THR A 1 93 ? 4.829 -2.827 -6.309 1.00 90.81 93 THR A C 1
ATOM 765 O O . THR A 1 93 ? 5.539 -3.709 -5.827 1.00 90.81 93 THR A O 1
ATOM 768 N N . LEU A 1 94 ? 4.734 -1.605 -5.793 1.00 91.94 94 LEU A N 1
ATOM 769 C CA . LEU A 1 94 ? 5.254 -1.218 -4.482 1.00 91.94 94 LEU A CA 1
ATOM 770 C C . LEU A 1 94 ? 4.094 -1.146 -3.505 1.00 91.94 94 LEU A C 1
ATOM 772 O O . LEU A 1 94 ? 3.028 -0.661 -3.880 1.00 91.94 94 LEU A O 1
ATOM 776 N N . THR A 1 95 ? 4.304 -1.585 -2.266 1.00 92.81 95 THR A N 1
ATOM 777 C CA . THR A 1 95 ? 3.286 -1.457 -1.216 1.00 92.81 95 THR A CA 1
ATOM 778 C C . THR A 1 95 ? 3.821 -0.628 -0.069 1.00 92.81 95 THR A C 1
ATOM 780 O O . THR A 1 95 ? 4.745 -1.038 0.626 1.00 92.81 95 THR A O 1
ATOM 783 N N . TYR A 1 96 ? 3.226 0.536 0.129 1.00 93.50 96 TYR A N 1
ATOM 784 C CA . TYR A 1 96 ? 3.405 1.354 1.313 1.00 93.50 96 TYR A CA 1
ATOM 785 C C . TYR A 1 96 ? 2.579 0.769 2.452 1.00 93.50 96 TYR A C 1
ATOM 787 O O . TYR A 1 96 ? 1.411 0.447 2.244 1.00 93.50 96 TYR A O 1
ATOM 795 N N . ILE A 1 97 ? 3.164 0.626 3.637 1.00 92.31 97 ILE A N 1
ATOM 796 C CA . ILE A 1 97 ? 2.492 0.112 4.831 1.00 92.31 97 ILE A CA 1
ATOM 797 C C . ILE A 1 97 ? 2.725 1.074 5.988 1.00 92.31 97 ILE A C 1
ATOM 799 O O . ILE A 1 97 ? 3.864 1.420 6.294 1.00 92.31 97 ILE A O 1
ATOM 803 N N . GLN A 1 98 ? 1.651 1.438 6.681 1.00 92.12 98 GLN A N 1
ATOM 804 C CA . GLN A 1 98 ? 1.709 2.136 7.957 1.00 92.12 98 GLN A CA 1
ATOM 805 C C . GLN A 1 98 ? 1.095 1.276 9.054 1.00 92.12 98 GLN A C 1
ATOM 807 O O . GLN A 1 98 ? -0.026 0.787 8.918 1.00 92.12 98 GLN A O 1
ATOM 812 N N . VAL A 1 99 ? 1.826 1.121 10.153 1.00 90.06 99 VAL A N 1
ATOM 813 C CA . VAL A 1 99 ? 1.344 0.522 11.400 1.00 90.06 99 VAL A CA 1
ATOM 814 C C . VAL A 1 99 ? 1.008 1.667 12.350 1.00 90.06 99 VAL A C 1
ATOM 816 O O . VAL A 1 99 ? 1.890 2.460 12.692 1.00 90.06 99 VAL A O 1
ATOM 819 N N . LEU A 1 100 ? -0.267 1.785 12.719 1.00 89.88 100 LEU A N 1
ATOM 820 C CA . LEU A 1 100 ? -0.869 2.987 13.296 1.00 89.88 100 LEU A CA 1
ATOM 821 C C . LEU A 1 100 ? -1.593 2.689 14.611 1.00 89.88 100 LEU A C 1
ATOM 823 O O . LEU A 1 100 ? -2.431 1.789 14.681 1.00 89.88 100 LEU A O 1
ATOM 827 N N . SER A 1 101 ? -1.365 3.528 15.622 1.00 88.25 101 SER A N 1
ATOM 828 C CA . SER A 1 101 ? -2.159 3.519 16.859 1.00 88.25 101 SER A CA 1
ATOM 829 C C . SER A 1 101 ? -3.565 4.089 16.651 1.00 88.25 101 SER A C 1
ATOM 831 O O . SER A 1 101 ? -4.524 3.603 17.243 1.00 88.25 101 SER A O 1
ATOM 833 N N . ASP A 1 102 ? -3.699 5.091 15.780 1.00 89.00 102 ASP A N 1
ATOM 834 C CA . ASP A 1 102 ? -4.964 5.754 15.456 1.00 89.00 102 ASP A CA 1
ATOM 835 C C . ASP A 1 102 ? -5.097 5.905 13.932 1.00 89.00 102 ASP A C 1
ATOM 837 O O . ASP A 1 102 ? -4.177 6.355 13.251 1.00 89.00 102 ASP A O 1
ATOM 841 N N . LEU A 1 103 ? -6.267 5.573 13.382 1.00 89.06 103 LEU A N 1
ATOM 842 C CA . LEU A 1 103 ? -6.589 5.752 11.962 1.00 89.06 103 LEU A CA 1
ATOM 843 C C . LEU A 1 103 ? -6.531 7.220 11.511 1.00 89.06 103 LEU A C 1
ATOM 845 O O . LEU A 1 103 ? -6.423 7.494 10.313 1.00 89.06 103 LEU A O 1
ATOM 849 N N . LYS A 1 104 ? -6.599 8.188 12.433 1.00 88.38 104 LYS A N 1
ATOM 850 C CA . LYS A 1 104 ? -6.408 9.609 12.103 1.00 88.38 104 LYS A CA 1
ATOM 851 C C . LYS A 1 104 ? -5.012 9.883 11.550 1.00 88.38 104 LYS A C 1
ATOM 853 O O . LYS A 1 104 ? -4.898 10.763 10.697 1.00 88.38 104 LYS A O 1
ATOM 858 N N . GLU A 1 105 ? -4.021 9.096 11.968 1.00 90.44 105 GLU A N 1
ATOM 859 C CA . GLU A 1 105 ? -2.609 9.206 11.583 1.00 90.44 105 GLU A CA 1
ATOM 860 C C . GLU A 1 105 ? -2.316 8.695 10.163 1.00 90.44 105 GLU A C 1
ATOM 862 O O . GLU A 1 105 ? -1.192 8.859 9.700 1.00 90.44 105 GLU A O 1
ATOM 867 N N . ILE A 1 106 ? -3.297 8.107 9.454 1.00 91.12 106 ILE A N 1
ATOM 868 C CA . ILE A 1 106 ? -3.110 7.689 8.054 1.00 91.12 106 ILE A CA 1
ATOM 869 C C . ILE A 1 106 ? -2.616 8.879 7.236 1.00 91.12 106 ILE A C 1
ATOM 871 O O . ILE A 1 106 ? -3.303 9.906 7.153 1.00 91.12 106 ILE A O 1
ATOM 875 N N . SER A 1 107 ? -1.475 8.688 6.584 1.00 88.75 107 SER A N 1
ATOM 876 C CA . SER A 1 107 ? -0.893 9.636 5.647 1.00 88.75 107 SER A CA 1
ATOM 877 C C . SER A 1 107 ? -0.480 8.941 4.354 1.00 88.75 107 SER A C 1
ATOM 879 O O . SER A 1 107 ? -0.241 7.735 4.295 1.00 88.75 107 SER A O 1
ATOM 881 N N . LEU A 1 108 ? -0.438 9.724 3.283 1.00 88.50 108 LEU A N 1
ATOM 882 C CA . LEU A 1 108 ? 0.146 9.293 2.022 1.00 88.50 108 LEU A CA 1
ATOM 883 C C . LEU A 1 108 ? 1.675 9.296 2.121 1.00 88.50 108 LEU A C 1
ATOM 885 O O . LEU A 1 108 ? 2.217 10.053 2.931 1.00 88.50 108 LEU A O 1
ATOM 889 N N . PRO A 1 109 ? 2.366 8.520 1.267 1.00 88.44 109 PRO A N 1
ATOM 890 C CA . PRO A 1 109 ? 3.809 8.632 1.137 1.00 88.44 109 PRO A CA 1
ATOM 891 C C . PRO A 1 109 ? 4.246 10.079 0.893 1.00 88.44 109 PRO A C 1
ATOM 893 O O . PRO A 1 109 ? 3.678 10.762 0.032 1.00 88.44 109 PRO A O 1
ATOM 896 N N . SER A 1 110 ? 5.243 10.543 1.644 1.00 87.19 110 SER A N 1
ATOM 897 C CA . SER A 1 110 ? 5.817 11.883 1.470 1.00 87.19 110 SER A CA 1
ATOM 898 C C . SER A 1 110 ? 6.667 11.961 0.197 1.00 87.19 110 SER A C 1
ATOM 900 O O . SER A 1 110 ? 7.030 10.938 -0.376 1.00 87.19 110 SER A O 1
ATOM 902 N N . GLN A 1 111 ? 7.036 13.166 -0.256 1.00 84.88 111 GLN A N 1
ATOM 903 C CA . GLN A 1 111 ? 8.006 13.287 -1.356 1.00 84.88 111 GLN A CA 1
ATOM 904 C C . GLN A 1 111 ? 9.338 12.600 -1.025 1.00 84.88 111 GLN A C 1
ATOM 906 O O . GLN A 1 111 ? 9.875 11.914 -1.891 1.00 84.88 111 GLN A O 1
ATOM 911 N N . ASP A 1 112 ? 9.796 12.694 0.225 1.00 85.44 112 ASP A N 1
ATOM 912 C CA . ASP A 1 112 ? 11.008 12.021 0.699 1.00 85.44 112 ASP A CA 1
ATOM 913 C C . ASP A 1 112 ? 10.887 10.492 0.586 1.00 85.44 112 ASP A C 1
ATOM 915 O O . ASP A 1 112 ? 11.817 9.835 0.119 1.00 85.44 112 ASP A O 1
ATOM 919 N N . ASP A 1 113 ? 9.722 9.916 0.928 1.00 86.62 113 ASP A N 1
ATOM 920 C CA . ASP A 1 113 ? 9.454 8.481 0.745 1.00 86.62 113 ASP A CA 1
ATOM 921 C C . ASP A 1 113 ? 9.584 8.086 -0.739 1.00 86.62 113 ASP A C 1
ATOM 923 O O . 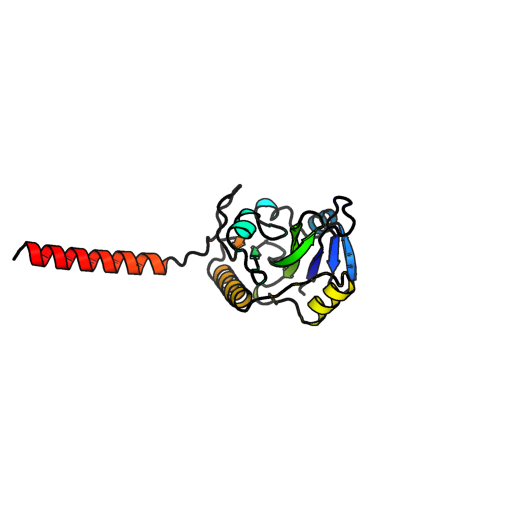ASP A 1 113 ? 10.131 7.031 -1.075 1.00 86.62 113 ASP A O 1
ATOM 927 N N . LEU A 1 114 ? 9.074 8.926 -1.645 1.00 86.19 114 LEU A N 1
ATOM 928 C CA . LEU A 1 114 ? 9.122 8.672 -3.086 1.00 86.19 114 LEU A CA 1
ATOM 929 C C . LEU A 1 114 ? 10.541 8.831 -3.654 1.00 86.19 114 LEU A C 1
ATOM 931 O O . LEU A 1 114 ? 10.932 8.081 -4.552 1.00 86.19 114 LEU A O 1
ATOM 935 N N . GLU A 1 115 ? 11.316 9.791 -3.156 1.00 85.56 115 GLU A N 1
ATOM 936 C CA . GLU A 1 115 ? 12.714 9.986 -3.544 1.00 85.56 115 GLU A CA 1
ATOM 937 C C . GLU A 1 115 ? 13.595 8.836 -3.048 1.00 85.56 115 GLU A C 1
ATOM 939 O O . GLU A 1 115 ? 14.382 8.279 -3.819 1.00 85.56 115 GLU A O 1
ATOM 944 N N . PHE A 1 116 ? 13.382 8.387 -1.809 1.00 86.31 116 PHE A N 1
ATOM 945 C CA . PHE A 1 116 ? 14.010 7.188 -1.263 1.00 86.31 116 PHE A CA 1
ATOM 946 C C . PHE A 1 116 ? 13.812 5.972 -2.181 1.00 86.31 116 PHE A C 1
ATOM 948 O O . PHE A 1 116 ? 14.778 5.290 -2.529 1.00 86.31 116 PHE A O 1
ATOM 955 N N . LEU A 1 117 ? 12.583 5.720 -2.641 1.00 87.56 117 LEU A N 1
ATOM 956 C CA . LEU A 1 117 ? 12.297 4.600 -3.541 1.00 87.56 117 LEU A CA 1
ATOM 957 C C . LEU A 1 117 ? 13.072 4.681 -4.860 1.00 87.56 117 LEU A C 1
ATOM 959 O O . LEU A 1 117 ? 13.567 3.660 -5.342 1.00 87.56 117 LEU A O 1
ATOM 963 N N . LYS A 1 118 ? 13.205 5.883 -5.431 1.00 87.00 118 LYS A N 1
ATOM 964 C CA . LYS A 1 118 ? 13.999 6.101 -6.649 1.00 87.00 118 LYS A CA 1
ATOM 965 C C . LYS A 1 118 ? 15.488 5.854 -6.411 1.00 87.00 118 LYS A C 1
ATOM 967 O O . LYS A 1 118 ? 16.150 5.315 -7.292 1.00 87.00 118 LYS A O 1
ATOM 972 N N . ASN A 1 119 ? 16.000 6.176 -5.224 1.00 85.50 119 ASN A N 1
ATOM 973 C CA . ASN A 1 119 ? 17.384 5.876 -4.846 1.00 85.50 119 ASN A CA 1
ATOM 974 C C . ASN A 1 119 ? 17.622 4.371 -4.664 1.00 85.50 119 ASN A C 1
ATOM 976 O O . ASN A 1 119 ? 18.687 3.869 -5.021 1.00 85.50 119 ASN A O 1
ATOM 980 N N . VAL A 1 120 ? 16.631 3.633 -4.152 1.00 83.31 120 VAL A N 1
ATOM 981 C CA . VAL A 1 120 ? 16.709 2.167 -4.043 1.00 83.31 120 VAL A CA 1
ATOM 982 C C . VAL A 1 120 ? 16.689 1.502 -5.418 1.00 83.31 120 VAL A C 1
ATOM 984 O O . VAL A 1 120 ? 17.444 0.558 -5.657 1.00 83.31 120 VAL A O 1
ATOM 987 N N . ASN A 1 121 ? 15.827 1.966 -6.325 1.00 84.56 121 ASN A N 1
ATOM 988 C CA . ASN A 1 121 ? 15.811 1.499 -7.705 1.00 84.56 121 ASN A CA 1
ATOM 989 C C . ASN A 1 121 ? 15.370 2.622 -8.663 1.00 84.56 121 ASN A C 1
ATOM 991 O O . ASN A 1 121 ? 14.172 2.908 -8.758 1.00 84.56 121 ASN A O 1
ATOM 995 N N . PRO A 1 122 ? 16.300 3.192 -9.456 1.00 84.19 122 PRO A N 1
ATOM 996 C CA . PRO A 1 122 ? 15.994 4.275 -10.393 1.00 84.19 122 PRO A CA 1
ATOM 997 C C . PRO A 1 122 ? 14.999 3.897 -11.495 1.00 84.19 122 PRO A C 1
ATOM 999 O O . PRO A 1 122 ? 14.449 4.775 -12.154 1.00 84.19 122 PRO A O 1
ATOM 1002 N N . LYS A 1 123 ? 14.763 2.595 -11.719 1.00 84.56 123 LYS A N 1
ATOM 1003 C CA . LYS A 1 123 ? 13.780 2.105 -12.697 1.00 84.56 123 LYS A CA 1
ATOM 1004 C C . LYS A 1 123 ? 12.343 2.177 -12.183 1.00 84.56 123 LYS A C 1
ATOM 1006 O O . LYS A 1 123 ? 11.423 1.958 -12.969 1.00 84.56 123 LYS A O 1
ATOM 1011 N N . PHE A 1 124 ? 12.131 2.444 -10.893 1.00 87.62 124 PHE A N 1
ATOM 1012 C CA . PHE A 1 124 ? 10.785 2.610 -10.365 1.00 87.62 124 PHE A CA 1
ATOM 1013 C C . PHE A 1 124 ? 10.124 3.849 -10.964 1.00 87.62 124 PHE A C 1
ATOM 1015 O O . PHE A 1 124 ? 10.573 4.980 -10.787 1.00 87.62 124 PHE A O 1
ATOM 1022 N N . ASN A 1 125 ? 9.013 3.609 -11.653 1.00 85.38 125 ASN A N 1
ATOM 1023 C CA . ASN A 1 125 ? 8.173 4.631 -12.247 1.00 85.38 125 ASN A CA 1
ATOM 1024 C C . ASN A 1 125 ? 6.743 4.440 -11.745 1.00 85.38 125 ASN A C 1
ATOM 1026 O O . ASN A 1 125 ? 6.023 3.552 -12.200 1.00 85.38 125 ASN A O 1
ATOM 1030 N N . PHE A 1 126 ? 6.354 5.259 -10.777 1.00 83.38 126 PHE A N 1
ATOM 1031 C CA . PHE A 1 126 ? 5.038 5.219 -10.157 1.00 83.38 126 PHE A CA 1
ATOM 1032 C C . PHE A 1 126 ? 4.392 6.602 -10.198 1.00 83.38 126 PHE A C 1
ATOM 1034 O O . PHE A 1 126 ? 5.064 7.633 -10.146 1.00 83.38 126 PHE A O 1
ATOM 1041 N N . GLN A 1 127 ? 3.064 6.615 -10.275 1.00 80.38 127 GLN A N 1
ATOM 1042 C CA . GLN A 1 127 ? 2.254 7.826 -10.208 1.00 80.38 127 GLN A CA 1
ATOM 1043 C C . GLN A 1 127 ? 1.107 7.592 -9.231 1.00 80.38 127 GLN A C 1
ATOM 1045 O O . GLN A 1 127 ? 0.387 6.603 -9.341 1.00 80.38 127 GLN A O 1
ATOM 1050 N N . VAL A 1 128 ? 0.919 8.512 -8.288 1.00 77.25 128 VAL A N 1
ATOM 1051 C CA . VAL A 1 128 ? -0.245 8.503 -7.398 1.00 77.25 128 VAL A CA 1
ATOM 1052 C C . VAL A 1 128 ? -1.278 9.455 -7.991 1.00 77.25 128 VAL A C 1
ATOM 1054 O O . VAL A 1 128 ? -1.096 10.671 -7.960 1.00 77.25 128 VAL A O 1
ATOM 1057 N N . GLY A 1 129 ? -2.336 8.908 -8.592 1.00 77.19 129 GLY A N 1
ATOM 1058 C CA . GLY A 1 129 ? -3.419 9.719 -9.154 1.00 77.19 129 GLY A CA 1
ATOM 1059 C C . GLY A 1 129 ? -4.261 10.399 -8.071 1.00 77.19 129 GLY A C 1
ATOM 1060 O O . GLY A 1 129 ? -4.388 9.888 -6.960 1.00 77.19 129 GLY A O 1
ATOM 1061 N N . GLN A 1 130 ? -4.913 11.519 -8.403 1.00 79.88 130 GLN A N 1
ATOM 1062 C CA . GLN A 1 130 ? -5.847 12.199 -7.485 1.00 79.88 130 GLN A CA 1
ATOM 1063 C C . GLN A 1 130 ? -6.990 11.283 -7.013 1.00 79.88 130 GLN A C 1
ATOM 1065 O O . GLN A 1 130 ? -7.451 11.394 -5.877 1.00 79.88 130 GLN A O 1
ATOM 1070 N N . ASP A 1 131 ? -7.410 10.336 -7.856 1.00 82.62 131 ASP A N 1
ATOM 1071 C CA . ASP A 1 131 ? -8.430 9.341 -7.515 1.00 82.62 131 ASP A CA 1
ATOM 1072 C C . ASP A 1 131 ? -8.022 8.493 -6.294 1.00 82.62 131 ASP A C 1
ATOM 1074 O O . ASP A 1 131 ? -8.841 8.243 -5.409 1.00 82.62 131 ASP A O 1
ATOM 1078 N N . VAL A 1 132 ? -6.732 8.153 -6.165 1.00 85.25 132 VAL A N 1
ATOM 1079 C CA . VAL A 1 132 ? -6.193 7.391 -5.025 1.00 85.25 132 VAL A CA 1
ATOM 1080 C C . VAL A 1 132 ? -6.420 8.137 -3.711 1.00 85.25 132 VAL A C 1
ATOM 1082 O O . VAL A 1 132 ? -6.882 7.543 -2.738 1.00 85.25 132 VAL A O 1
ATOM 1085 N N . VAL A 1 133 ? -6.171 9.449 -3.694 1.00 86.06 133 VAL A N 1
ATOM 1086 C CA . VAL A 1 133 ? -6.392 10.299 -2.513 1.00 86.06 133 VAL A CA 1
ATOM 1087 C C . VAL A 1 133 ? -7.864 10.269 -2.104 1.00 86.06 133 VAL A C 1
ATOM 1089 O O . VAL A 1 133 ? -8.193 10.040 -0.939 1.00 86.06 133 VAL A O 1
ATOM 1092 N N . SER A 1 134 ? -8.765 10.430 -3.076 1.00 87.25 134 SER A N 1
ATOM 1093 C CA . SER A 1 134 ? -10.209 10.427 -2.823 1.00 87.25 134 SER A CA 1
ATOM 1094 C C . SER A 1 134 ? -10.713 9.082 -2.279 1.00 87.25 134 SER A C 1
ATOM 1096 O O . SER A 1 134 ? -11.582 9.044 -1.401 1.00 87.25 134 SER A O 1
ATOM 1098 N N . LYS A 1 135 ? -10.133 7.972 -2.754 1.00 87.88 135 LYS A N 1
ATOM 1099 C CA . LYS A 1 135 ? -10.447 6.613 -2.298 1.00 87.88 135 LYS A CA 1
ATOM 1100 C C . LYS A 1 135 ? -9.948 6.358 -0.884 1.00 87.88 135 LYS A C 1
ATOM 1102 O O . LYS A 1 135 ? -10.700 5.802 -0.085 1.00 87.88 135 LYS A O 1
ATOM 1107 N N . ILE A 1 136 ? -8.743 6.818 -0.549 1.00 89.25 136 ILE A N 1
ATOM 1108 C CA . ILE A 1 136 ? -8.187 6.711 0.807 1.00 89.25 136 ILE A CA 1
ATOM 1109 C C . ILE A 1 136 ? -9.069 7.458 1.810 1.00 89.25 136 ILE A C 1
ATOM 1111 O O . ILE A 1 136 ? -9.445 6.905 2.844 1.00 89.25 136 ILE A O 1
ATOM 1115 N N . GLU A 1 137 ? -9.496 8.674 1.473 1.00 89.50 137 GLU A N 1
ATOM 1116 C CA . GLU A 1 137 ? -10.429 9.432 2.312 1.00 89.50 137 GLU A CA 1
ATOM 1117 C C . GLU A 1 137 ? -11.772 8.711 2.488 1.00 89.50 137 GLU A C 1
ATOM 1119 O O . GLU A 1 137 ? -12.354 8.706 3.578 1.00 89.50 137 GLU A O 1
ATOM 1124 N N . ARG A 1 138 ? -12.267 8.048 1.437 1.00 90.38 138 ARG A N 1
ATOM 1125 C CA . ARG A 1 138 ? -13.504 7.262 1.505 1.00 90.38 138 ARG A CA 1
ATOM 1126 C C . ARG A 1 138 ? -13.371 6.064 2.445 1.00 90.38 138 ARG A C 1
ATOM 1128 O O . ARG A 1 138 ? -14.242 5.884 3.298 1.00 90.38 138 ARG A O 1
ATOM 1135 N N . ILE A 1 139 ? -12.301 5.275 2.330 1.00 91.31 139 ILE A N 1
ATOM 1136 C CA . ILE A 1 139 ? -12.093 4.111 3.208 1.00 91.31 139 ILE A CA 1
ATOM 1137 C C . ILE A 1 139 ? -11.801 4.536 4.648 1.00 91.31 139 ILE A C 1
ATOM 1139 O O . ILE A 1 139 ? -12.302 3.902 5.572 1.00 91.31 139 ILE A O 1
ATOM 1143 N N . LYS A 1 140 ? -11.091 5.654 4.861 1.00 91.50 140 LYS A N 1
ATOM 1144 C CA . LYS A 1 140 ? -10.845 6.229 6.192 1.00 91.50 140 LYS A CA 1
ATOM 1145 C C . LYS A 1 140 ? -12.164 6.606 6.866 1.00 91.50 140 LYS A C 1
ATOM 1147 O O . LYS A 1 140 ? -12.426 6.193 7.994 1.00 91.50 140 LYS A O 1
ATOM 1152 N N . LYS A 1 141 ? -13.050 7.310 6.151 1.00 91.56 141 LYS A N 1
ATOM 1153 C CA . LYS A 1 141 ? -14.404 7.632 6.636 1.00 91.56 141 LYS A CA 1
ATOM 1154 C C . LYS A 1 141 ? -15.234 6.380 6.922 1.00 91.56 141 LYS A C 1
ATOM 1156 O O . LYS A 1 141 ? -15.927 6.338 7.937 1.00 91.56 141 LYS A O 1
ATOM 1161 N N . ALA A 1 142 ? -15.164 5.364 6.061 1.00 90.62 142 ALA A N 1
ATOM 1162 C CA . ALA A 1 142 ? -15.854 4.095 6.286 1.00 90.62 142 ALA A CA 1
ATOM 1163 C C . ALA A 1 142 ? -15.342 3.387 7.552 1.00 90.62 142 ALA A C 1
ATOM 1165 O O . ALA A 1 142 ? -16.150 2.946 8.368 1.00 90.62 142 ALA A O 1
ATOM 1166 N N . ALA A 1 143 ? -14.026 3.367 7.767 1.00 90.44 143 ALA A N 1
ATOM 1167 C CA . ALA A 1 143 ? -13.405 2.743 8.930 1.00 90.44 143 ALA A CA 1
ATOM 1168 C C . ALA A 1 143 ? -13.845 3.367 10.262 1.00 90.44 143 ALA A C 1
ATOM 1170 O O . ALA A 1 143 ? -14.070 2.634 11.229 1.00 90.44 143 ALA A O 1
ATOM 1171 N N . PHE A 1 144 ? -14.041 4.692 10.292 1.00 90.62 144 PHE A N 1
ATOM 1172 C CA . PHE A 1 144 ? -14.620 5.397 11.441 1.00 90.62 144 PHE A CA 1
ATOM 1173 C C . PHE A 1 144 ? -16.125 5.161 11.599 1.00 90.62 144 PHE A C 1
ATOM 1175 O O . PHE A 1 144 ? -16.614 5.046 12.720 1.00 90.62 144 PHE A O 1
ATOM 1182 N N . ARG A 1 145 ? -16.871 5.101 10.490 1.00 92.69 145 ARG A N 1
ATOM 1183 C CA . ARG A 1 145 ? -18.332 4.933 10.510 1.00 92.69 145 ARG A CA 1
ATOM 1184 C C . ARG A 1 145 ? -18.763 3.531 10.941 1.00 92.69 145 ARG A C 1
ATOM 1186 O O . ARG A 1 145 ? -19.834 3.388 11.524 1.00 92.69 145 ARG A O 1
ATOM 1193 N N . PHE A 1 146 ? -17.963 2.514 10.631 1.00 90.62 146 PHE A N 1
ATOM 1194 C CA . PHE A 1 146 ? -18.279 1.110 10.889 1.00 90.62 146 PHE A CA 1
ATOM 1195 C C . PHE A 1 146 ? -17.255 0.496 11.857 1.00 90.62 146 PHE A C 1
ATOM 1197 O O . PHE A 1 146 ? -16.341 -0.209 11.419 1.00 90.62 146 PHE A O 1
ATOM 1204 N N . PRO A 1 147 ? -17.366 0.763 13.173 1.00 85.75 147 PRO A N 1
ATOM 1205 C CA . PRO A 1 147 ? -16.380 0.329 14.164 1.00 85.75 147 PRO A CA 1
ATOM 1206 C C . PRO A 1 147 ? -16.230 -1.197 14.243 1.00 85.75 147 PRO A C 1
ATOM 1208 O O . PRO A 1 147 ? -15.109 -1.661 14.433 1.00 85.75 147 PRO A O 1
ATOM 1211 N N . ASP A 1 148 ? -17.294 -1.955 13.979 1.00 86.00 148 ASP A N 1
ATOM 1212 C CA . ASP A 1 148 ? -17.303 -3.422 14.093 1.00 86.00 148 ASP A CA 1
ATOM 1213 C C . ASP A 1 148 ? -16.693 -4.150 12.884 1.00 86.00 148 ASP A C 1
ATOM 1215 O O . ASP A 1 148 ? -16.311 -5.315 12.975 1.00 86.00 148 ASP A O 1
ATOM 1219 N N . ILE A 1 149 ? -16.588 -3.480 11.733 1.00 85.62 149 ILE A N 1
ATOM 1220 C CA . ILE A 1 149 ? -15.994 -4.066 10.526 1.00 85.62 149 ILE A CA 1
ATOM 1221 C C . ILE A 1 149 ? -14.483 -3.939 10.626 1.00 85.62 149 ILE A C 1
ATOM 1223 O O . ILE A 1 149 ? -13.992 -2.826 10.747 1.00 85.62 149 ILE A O 1
ATOM 1227 N N . ILE A 1 150 ? -13.743 -5.041 10.543 1.00 86.56 150 ILE A N 1
ATOM 1228 C CA . ILE A 1 150 ? -12.289 -5.047 10.767 1.00 86.56 150 ILE A CA 1
ATOM 1229 C C . ILE A 1 150 ? -11.456 -4.747 9.516 1.00 86.56 150 ILE A C 1
ATOM 1231 O O . ILE A 1 150 ? -10.290 -4.400 9.656 1.00 86.56 150 ILE A O 1
ATOM 1235 N N . SER A 1 151 ? -12.032 -4.835 8.314 1.00 88.00 151 SER A N 1
ATOM 1236 C CA . SER A 1 151 ? -11.310 -4.670 7.047 1.00 88.00 151 SER A CA 1
ATOM 1237 C C . SER A 1 151 ? -12.072 -3.807 6.047 1.00 88.00 151 SER A C 1
ATOM 1239 O O . SER A 1 151 ? -13.293 -3.919 5.895 1.00 88.00 151 SER A O 1
ATOM 1241 N N . PHE A 1 152 ? -11.326 -2.946 5.360 1.00 90.88 152 PHE A N 1
ATOM 1242 C CA . PHE A 1 152 ? -11.811 -2.045 4.323 1.00 90.88 152 PHE A CA 1
ATOM 1243 C C . PHE A 1 152 ? -10.849 -2.054 3.144 1.00 90.88 152 PHE A C 1
ATOM 1245 O O . PHE A 1 152 ? -9.633 -2.007 3.331 1.00 90.88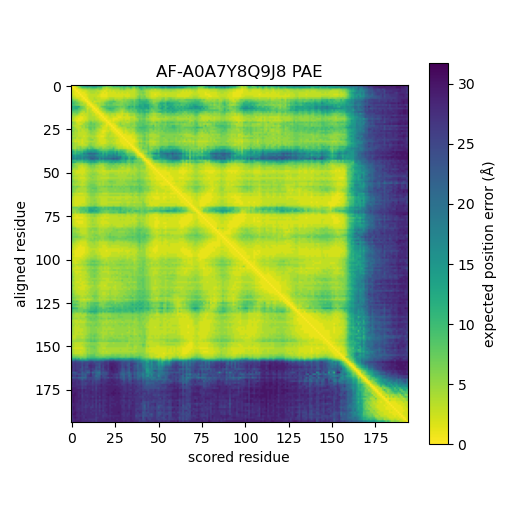 152 PHE A O 1
ATOM 1252 N N . SER A 1 153 ? -11.394 -2.025 1.934 1.00 91.50 153 SER A N 1
ATOM 1253 C CA . SER A 1 153 ? -10.633 -1.883 0.695 1.00 91.50 153 SER A CA 1
ATOM 1254 C C . SER A 1 153 ? -11.200 -0.753 -0.159 1.00 91.50 153 SER A C 1
ATOM 1256 O O . SER A 1 153 ? -12.393 -0.445 -0.133 1.00 91.50 153 SER A O 1
ATOM 1258 N N . SER A 1 154 ? -10.319 -0.105 -0.919 1.00 92.19 154 SER A N 1
ATOM 1259 C CA . SER A 1 154 ? -10.700 0.938 -1.886 1.00 92.19 154 SER A CA 1
ATOM 1260 C C . SER A 1 154 ? -11.509 0.410 -3.069 1.00 92.19 154 SER A C 1
ATOM 1262 O O . SER A 1 154 ? -12.260 1.167 -3.676 1.00 92.19 154 SER A O 1
ATOM 1264 N N . GLU A 1 155 ? -11.375 -0.883 -3.362 1.00 90.62 155 GLU A N 1
ATOM 1265 C CA . GLU A 1 155 ? -12.054 -1.577 -4.449 1.00 90.62 155 GLU A CA 1
ATOM 1266 C C . GLU A 1 155 ? -12.706 -2.861 -3.945 1.00 90.62 155 GLU A C 1
ATOM 1268 O O . GLU A 1 155 ? -12.269 -3.461 -2.959 1.00 90.62 155 GLU A O 1
ATOM 1273 N N . LYS A 1 156 ? -13.745 -3.293 -4.656 1.00 84.50 156 LYS A N 1
ATOM 1274 C CA . LYS A 1 156 ? -14.410 -4.574 -4.427 1.00 84.50 156 LYS A CA 1
ATOM 1275 C C . LYS A 1 156 ? -13.569 -5.704 -5.013 1.00 84.50 156 LYS A C 1
ATOM 1277 O O . LYS A 1 156 ? -13.202 -5.630 -6.184 1.00 84.50 156 LYS A O 1
ATOM 1282 N N . LEU A 1 157 ? -13.336 -6.738 -4.211 1.00 78.19 157 LEU A N 1
ATOM 1283 C CA . LEU A 1 157 ? -12.652 -7.959 -4.625 1.00 78.19 157 LEU A CA 1
ATOM 1284 C C . LEU A 1 157 ? -13.675 -9.064 -4.934 1.00 78.19 157 LEU A C 1
ATOM 1286 O O . LEU A 1 157 ? -14.617 -9.266 -4.160 1.00 78.19 157 LEU A O 1
ATOM 1290 N N . GLU A 1 158 ? -13.540 -9.732 -6.081 1.00 70.12 158 GLU A N 1
ATOM 1291 C CA . GLU A 1 158 ? -14.460 -10.786 -6.540 1.00 70.12 158 GLU A CA 1
ATOM 1292 C C . GLU A 1 158 ? -14.045 -12.152 -5.989 1.00 70.12 158 GLU A C 1
ATOM 1294 O O . GLU A 1 158 ? -14.886 -12.895 -5.467 1.00 70.12 158 GLU A O 1
ATOM 1299 N N . ARG A 1 159 ? -12.745 -12.469 -6.019 1.00 60.66 159 ARG A N 1
ATOM 1300 C CA . ARG A 1 159 ? -12.181 -13.677 -5.399 1.00 60.66 159 ARG A CA 1
ATOM 1301 C C . ARG A 1 159 ? -12.020 -13.499 -3.888 1.00 60.66 159 ARG A C 1
ATOM 1303 O O . ARG A 1 159 ? -10.921 -13.443 -3.350 1.00 60.66 159 ARG A O 1
ATOM 1310 N N . ASN A 1 160 ? -13.141 -13.453 -3.178 1.00 48.47 160 ASN A N 1
ATOM 1311 C CA . ASN A 1 160 ? -13.162 -13.489 -1.718 1.00 48.47 160 ASN A CA 1
ATOM 1312 C C . ASN A 1 160 ? -12.861 -14.908 -1.208 1.00 48.47 160 ASN A C 1
ATOM 1314 O O . ASN A 1 160 ? -13.775 -15.705 -0.981 1.00 48.47 160 ASN A O 1
ATOM 1318 N N . ILE A 1 161 ? -11.589 -15.228 -0.952 1.00 43.31 161 ILE A N 1
ATOM 1319 C CA . ILE A 1 161 ? -11.241 -16.341 -0.055 1.00 43.31 161 ILE A CA 1
ATOM 1320 C C . ILE A 1 161 ? -11.497 -15.843 1.376 1.00 43.31 161 ILE A C 1
ATOM 1322 O O . ILE A 1 161 ? -10.580 -15.491 2.101 1.00 43.31 161 ILE A O 1
ATOM 1326 N N . TYR A 1 162 ? -12.779 -15.805 1.756 1.00 40.19 162 TYR A N 1
ATOM 1327 C CA . TYR A 1 162 ? -13.314 -15.351 3.047 1.00 40.19 162 TYR A CA 1
ATOM 1328 C C . TYR A 1 162 ? -13.061 -13.872 3.393 1.00 40.19 162 TYR A C 1
ATOM 1330 O O . TYR A 1 162 ? -11.959 -13.540 3.815 1.00 40.19 162 TYR A O 1
ATOM 1338 N N . LYS A 1 163 ? -14.120 -13.038 3.433 1.00 48.19 163 LYS A N 1
ATOM 1339 C CA . LYS A 1 163 ? -14.547 -12.367 4.686 1.00 48.19 163 LYS A CA 1
ATOM 1340 C C . LYS A 1 163 ? -15.750 -11.420 4.575 1.00 48.19 163 LYS A C 1
ATOM 1342 O O . LYS A 1 163 ? -16.078 -10.863 3.532 1.00 48.19 163 LYS A O 1
ATOM 1347 N N . HIS A 1 164 ? -16.400 -11.254 5.727 1.00 39.59 164 HIS A N 1
ATOM 1348 C CA . HIS A 1 164 ? -17.337 -10.184 6.049 1.00 39.59 164 HIS A CA 1
ATOM 1349 C C . HIS A 1 164 ? -16.593 -8.833 6.091 1.00 39.59 164 HIS A C 1
ATOM 1351 O O . HIS A 1 164 ? -16.097 -8.434 7.139 1.00 39.59 164 HIS A O 1
ATOM 1357 N N . GLY A 1 165 ? -16.512 -8.135 4.956 1.00 39.09 165 GLY A N 1
ATOM 1358 C CA . GLY A 1 165 ? -15.894 -6.808 4.834 1.00 39.09 165 GLY A CA 1
ATOM 1359 C C . GLY A 1 165 ? -16.799 -5.812 4.105 1.00 39.09 165 GLY A C 1
ATOM 1360 O O . GLY A 1 165 ? -17.657 -6.195 3.307 1.00 39.09 165 GLY A O 1
ATOM 1361 N N . TRP A 1 166 ? -16.647 -4.521 4.412 1.00 36.28 166 TRP A N 1
ATOM 1362 C CA . TRP A 1 166 ? -17.386 -3.434 3.762 1.00 36.28 166 TRP A CA 1
ATOM 1363 C C . TRP A 1 166 ? -16.964 -3.307 2.287 1.00 36.28 166 TRP A C 1
ATOM 1365 O O . TRP A 1 166 ? -15.799 -3.071 1.992 1.00 36.28 166 TRP A O 1
ATOM 1375 N N . ASN A 1 167 ? -17.922 -3.435 1.362 1.00 48.28 167 ASN A N 1
ATOM 1376 C CA . ASN A 1 167 ? -17.670 -3.628 -0.076 1.00 48.28 167 ASN A CA 1
ATOM 1377 C C . ASN A 1 167 ? -17.730 -2.350 -0.937 1.00 48.28 167 ASN A C 1
ATOM 1379 O O . ASN A 1 167 ? -18.096 -2.425 -2.109 1.00 48.28 167 ASN A O 1
ATOM 1383 N N . GLY A 1 168 ? -17.422 -1.169 -0.391 1.00 44.53 168 GLY A N 1
ATOM 1384 C CA . GLY A 1 168 ? -17.272 0.069 -1.179 1.00 44.53 168 GLY A CA 1
ATOM 1385 C C . GLY A 1 168 ? -18.535 0.645 -1.848 1.00 44.53 168 GLY A C 1
ATOM 1386 O O . GLY A 1 168 ? -18.527 1.805 -2.259 1.00 44.53 168 GLY A O 1
ATOM 1387 N N . GLU A 1 169 ? -19.629 -0.113 -1.949 1.00 48.22 169 GLU A N 1
ATOM 1388 C CA . GLU A 1 169 ? -20.906 0.346 -2.499 1.00 48.22 169 GLU A CA 1
ATOM 1389 C C . GLU A 1 169 ? -21.643 1.201 -1.456 1.00 48.22 169 GLU A C 1
ATOM 1391 O O . GLU A 1 169 ? -22.056 0.707 -0.406 1.00 48.22 169 GLU A O 1
ATOM 1396 N N . ASP A 1 170 ? -21.824 2.494 -1.743 1.00 40.16 170 ASP A N 1
ATOM 1397 C CA . ASP A 1 170 ? -22.681 3.374 -0.948 1.00 40.16 170 ASP A CA 1
ATOM 1398 C C . ASP A 1 170 ? -24.140 2.869 -1.037 1.00 40.16 170 ASP A C 1
ATOM 1400 O O . ASP A 1 170 ? -24.730 2.901 -2.129 1.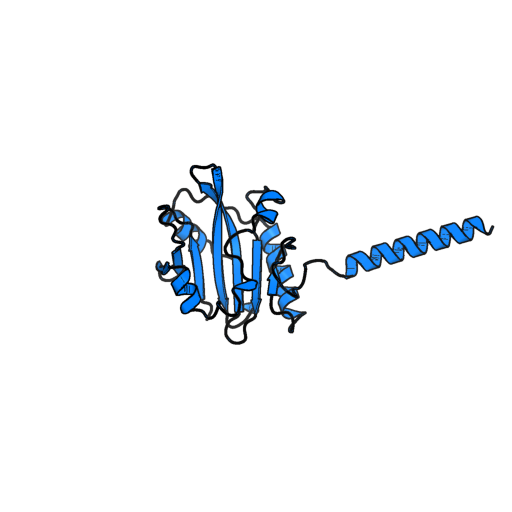00 40.16 170 ASP A O 1
ATOM 1404 N N . PRO A 1 171 ? -24.757 2.405 0.072 1.00 42.41 171 PRO A N 1
ATOM 1405 C CA . PRO A 1 171 ? -26.122 1.872 0.066 1.00 42.41 171 PRO A CA 1
ATOM 1406 C C . PRO A 1 171 ? -27.170 2.893 -0.397 1.00 42.41 171 PRO A C 1
ATOM 1408 O O . PRO A 1 171 ? -28.293 2.518 -0.744 1.00 42.41 171 PRO A O 1
ATOM 1411 N N . SER A 1 172 ? -26.827 4.186 -0.389 1.00 42.50 172 SER A N 1
ATOM 1412 C CA . SER A 1 172 ? -27.725 5.264 -0.804 1.00 42.50 172 SER A CA 1
ATOM 1413 C C . SER A 1 172 ? -27.984 5.282 -2.316 1.00 42.50 172 SER A C 1
ATOM 1415 O O . SER A 1 172 ? -29.101 5.593 -2.728 1.00 42.50 172 SER A O 1
ATOM 1417 N N . SER A 1 173 ? -27.026 4.850 -3.143 1.00 43.47 173 SER A N 1
ATOM 1418 C CA . SER A 1 173 ? -27.161 4.862 -4.611 1.00 43.47 173 SER A CA 1
ATOM 1419 C C . SER A 1 173 ? -28.261 3.921 -5.125 1.00 43.47 173 SER A C 1
ATOM 1421 O O . SER A 1 173 ? -29.003 4.268 -6.044 1.00 43.47 173 SER A O 1
ATOM 1423 N N . LYS A 1 174 ? -28.452 2.762 -4.478 1.00 43.44 174 LYS A N 1
ATOM 1424 C CA . LYS A 1 174 ? -29.497 1.788 -4.849 1.00 43.44 174 LYS A CA 1
ATOM 1425 C C . LYS A 1 174 ? -30.901 2.228 -4.427 1.00 43.44 174 LYS A C 1
ATOM 1427 O O . LYS A 1 174 ? -31.869 1.908 -5.115 1.00 43.44 174 LYS A O 1
ATOM 1432 N N . LYS A 1 175 ? -31.030 2.987 -3.329 1.00 43.19 175 LYS A N 1
ATOM 1433 C CA . LYS A 1 175 ? -32.331 3.500 -2.865 1.00 43.19 175 LYS A CA 1
ATOM 1434 C C . LYS A 1 175 ? -32.912 4.539 -3.825 1.00 43.19 175 LYS A C 1
ATOM 1436 O O . LYS A 1 175 ? -34.103 4.477 -4.105 1.00 43.19 175 LYS A O 1
ATOM 1441 N N . PHE A 1 176 ? -32.091 5.434 -4.378 1.00 44.16 176 PHE A N 1
ATOM 1442 C CA . PHE A 1 176 ? -32.575 6.446 -5.326 1.00 44.16 176 PHE A CA 1
ATOM 1443 C C . PHE A 1 176 ? -33.065 5.840 -6.650 1.00 44.16 176 PHE A C 1
ATOM 1445 O O . PHE A 1 176 ? -34.096 6.270 -7.162 1.00 44.16 176 PHE A O 1
ATOM 1452 N N . ILE A 1 177 ? -32.402 4.795 -7.161 1.00 52.84 177 ILE A N 1
ATOM 1453 C CA . ILE A 1 177 ? -32.838 4.101 -8.386 1.00 52.84 177 ILE A CA 1
ATOM 1454 C C . ILE A 1 177 ? -34.154 3.345 -8.149 1.00 52.84 177 ILE A C 1
ATOM 1456 O O . ILE A 1 177 ? -35.067 3.449 -8.966 1.00 52.84 177 ILE A O 1
ATOM 1460 N N . MET A 1 178 ? -34.296 2.639 -7.018 1.00 52.84 178 MET A N 1
ATOM 1461 C CA . MET A 1 178 ? -35.543 1.927 -6.700 1.00 52.84 178 MET A CA 1
ATOM 1462 C C . MET A 1 178 ? -36.733 2.871 -6.483 1.00 52.84 178 MET A C 1
ATOM 1464 O O . MET A 1 178 ? -37.835 2.563 -6.932 1.00 52.84 178 MET A O 1
ATOM 1468 N N . ILE A 1 179 ? -36.524 4.027 -5.843 1.00 58.16 179 ILE A N 1
ATOM 1469 C CA . ILE A 1 179 ? -37.586 5.027 -5.658 1.00 58.16 179 ILE A CA 1
ATOM 1470 C C . ILE A 1 179 ? -37.986 5.641 -7.010 1.00 58.16 179 ILE A C 1
ATOM 1472 O O . ILE A 1 179 ? -39.176 5.759 -7.294 1.00 58.16 179 ILE A O 1
ATOM 1476 N N . GLY A 1 180 ? -37.015 5.965 -7.874 1.00 61.00 180 GLY A N 1
ATOM 1477 C CA . GLY A 1 180 ? -37.283 6.501 -9.213 1.00 61.00 180 GLY A CA 1
ATOM 1478 C C . GLY A 1 180 ? -38.067 5.535 -10.109 1.00 61.00 180 GLY A C 1
ATOM 1479 O O . GLY A 1 180 ? -39.034 5.943 -10.753 1.00 61.00 180 GLY A O 1
ATOM 1480 N N . LEU A 1 181 ? -37.713 4.244 -10.096 1.00 69.25 181 LEU A N 1
ATOM 1481 C CA . LEU A 1 181 ? -38.443 3.203 -10.831 1.00 69.25 181 LEU A CA 1
ATOM 1482 C C . LEU A 1 181 ? -39.864 2.995 -10.290 1.00 69.25 181 LEU A C 1
ATOM 1484 O O . LEU A 1 181 ? -40.797 2.835 -11.075 1.00 69.25 181 LEU A O 1
ATOM 1488 N N . GLY A 1 182 ? -40.036 3.035 -8.964 1.00 69.88 182 GLY A N 1
ATOM 1489 C CA . GLY A 1 182 ? -41.347 2.909 -8.325 1.00 69.88 182 GLY A CA 1
ATOM 1490 C C . GLY A 1 182 ? -42.298 4.045 -8.703 1.00 69.88 182 GLY A C 1
ATOM 1491 O O . GLY A 1 182 ? -43.455 3.791 -9.030 1.00 69.88 182 GLY A O 1
ATOM 1492 N N . ILE A 1 183 ? -41.806 5.288 -8.734 1.00 77.88 183 ILE A N 1
ATOM 1493 C CA . ILE A 1 183 ? -42.603 6.460 -9.134 1.00 77.88 183 ILE A CA 1
ATOM 1494 C C . ILE A 1 183 ? -42.970 6.391 -10.623 1.00 77.88 183 ILE A C 1
ATOM 1496 O O . ILE A 1 183 ? -44.120 6.646 -10.978 1.00 77.88 183 ILE A O 1
ATOM 1500 N N . ALA A 1 184 ? -42.033 5.999 -11.493 1.00 76.31 184 ALA A N 1
ATOM 1501 C CA . ALA A 1 184 ? -42.295 5.861 -12.926 1.00 76.31 184 ALA A CA 1
ATOM 1502 C C . ALA A 1 184 ? -43.362 4.790 -13.229 1.00 76.31 184 ALA 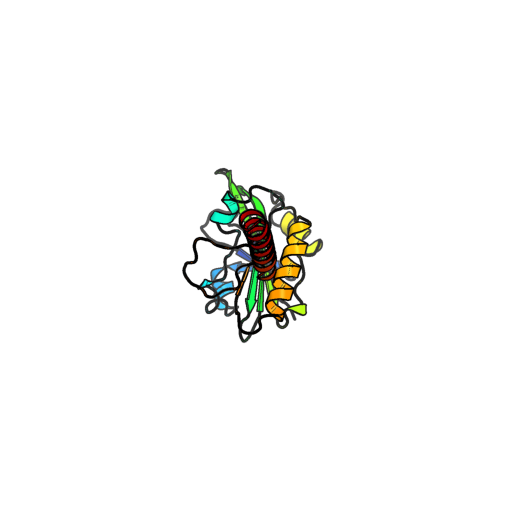A C 1
ATOM 1504 O O . ALA A 1 184 ? -44.263 5.029 -14.033 1.00 76.31 184 ALA A O 1
ATOM 1505 N N . LEU A 1 185 ? -43.309 3.641 -12.544 1.00 78.44 185 LEU A N 1
ATOM 1506 C CA . LEU A 1 185 ? -44.323 2.584 -12.650 1.00 78.44 185 LEU A CA 1
ATOM 1507 C C . LEU A 1 185 ? -45.700 3.045 -12.163 1.00 78.44 185 LEU A C 1
ATOM 1509 O O . LEU A 1 185 ? -46.709 2.716 -12.785 1.00 78.44 185 LEU A O 1
ATOM 1513 N N . LEU A 1 186 ? -45.750 3.834 -11.086 1.00 80.12 186 LEU A N 1
ATOM 1514 C CA . LEU A 1 186 ? -47.006 4.353 -10.545 1.00 80.12 186 LEU A CA 1
ATOM 1515 C C . LEU A 1 186 ? -47.673 5.343 -11.512 1.00 80.12 186 LEU A C 1
ATOM 1517 O O . LEU A 1 186 ? -48.879 5.270 -11.733 1.00 80.12 186 LEU A O 1
ATOM 1521 N N . ILE A 1 187 ? -46.885 6.225 -12.139 1.00 81.75 187 ILE A N 1
ATOM 1522 C CA . ILE A 1 187 ? -47.370 7.147 -13.179 1.00 81.75 187 ILE A CA 1
ATOM 1523 C C . ILE A 1 187 ? -47.888 6.361 -14.390 1.00 81.75 187 ILE A C 1
ATOM 1525 O O . ILE A 1 187 ? -48.960 6.671 -14.907 1.00 81.75 187 ILE A O 1
ATOM 1529 N N . PHE A 1 188 ? -47.171 5.318 -14.814 1.00 77.94 188 PHE A N 1
ATOM 1530 C CA . PHE A 1 188 ? -47.580 4.475 -15.939 1.00 77.94 188 PHE A CA 1
ATOM 1531 C C . PHE A 1 188 ? -48.908 3.744 -15.674 1.00 77.94 188 PHE A C 1
ATOM 1533 O O . PHE A 1 188 ? -49.784 3.718 -16.536 1.00 77.94 188 PHE A O 1
ATOM 1540 N N . LEU A 1 189 ? -49.103 3.225 -14.458 1.00 80.44 189 LEU A N 1
ATOM 1541 C CA . LEU A 1 189 ? -50.362 2.605 -14.027 1.00 80.44 189 LEU A CA 1
ATOM 1542 C C . LEU A 1 189 ? -51.531 3.599 -13.991 1.00 80.44 189 LEU A C 1
ATOM 1544 O O . LEU A 1 189 ? -52.629 3.255 -14.415 1.00 80.44 189 LEU A O 1
ATOM 1548 N N . ILE A 1 190 ? -51.306 4.837 -13.540 1.00 79.00 190 ILE A N 1
ATOM 1549 C CA . ILE A 1 190 ? -52.347 5.880 -13.530 1.00 79.00 190 ILE A CA 1
ATOM 1550 C C . ILE A 1 190 ? -52.777 6.254 -14.956 1.00 79.00 190 ILE A C 1
ATOM 1552 O O . ILE A 1 190 ? -53.957 6.508 -15.186 1.00 79.00 190 ILE A O 1
ATOM 1556 N N . ILE A 1 191 ? -51.843 6.270 -15.913 1.00 79.50 191 ILE A N 1
ATOM 1557 C CA . ILE A 1 191 ? -52.146 6.530 -17.329 1.00 79.50 191 ILE A CA 1
ATOM 1558 C C . ILE A 1 191 ? -52.945 5.374 -17.947 1.00 79.50 191 ILE A C 1
ATOM 1560 O O . ILE A 1 191 ? -53.827 5.631 -18.749 1.00 79.50 191 ILE A O 1
ATOM 1564 N N . LEU A 1 192 ? -52.674 4.125 -17.558 1.00 73.06 192 LEU A N 1
ATOM 1565 C CA . LEU A 1 192 ? -53.382 2.936 -18.058 1.00 73.06 192 LEU A CA 1
ATOM 1566 C C . LEU A 1 192 ? -54.810 2.766 -17.514 1.00 73.06 192 LEU A C 1
ATOM 1568 O O . LEU A 1 192 ? -55.597 2.033 -18.105 1.00 73.06 192 LEU A O 1
ATOM 1572 N N . ILE A 1 193 ? -55.124 3.377 -16.369 1.00 75.75 193 ILE A N 1
ATOM 1573 C CA . ILE A 1 193 ? -56.442 3.284 -15.714 1.00 75.75 193 ILE A CA 1
ATOM 1574 C C . ILE A 1 193 ? -57.386 4.419 -16.168 1.00 75.75 193 ILE A C 1
ATOM 1576 O O . ILE A 1 193 ? -58.587 4.361 -15.902 1.00 75.75 193 ILE A O 1
ATOM 1580 N N . LYS A 1 194 ? -56.866 5.439 -16.859 1.00 51.44 194 LYS A N 1
ATOM 1581 C CA . LYS A 1 194 ? -57.660 6.480 -17.528 1.00 51.44 194 LYS A CA 1
ATOM 1582 C C . LYS A 1 194 ? -57.970 6.101 -18.969 1.00 51.44 194 LYS A C 1
ATOM 1584 O O . LYS A 1 194 ? -59.087 6.456 -19.401 1.00 51.44 194 LYS A O 1
#

Secondary structure (DSSP, 8-state):
--EEEEEEP-TT-SS--EEEETTT--EEEHHHHHHHS--TTTTTT--SS--HHHHHH---TT-EEEEEE--SS-EE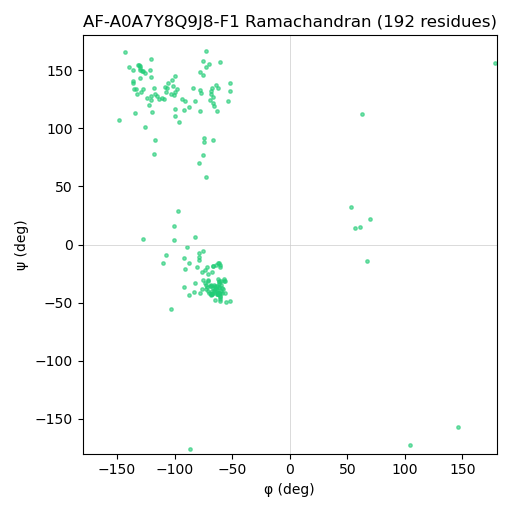EEEEEEEEE-TTSPEEEEEEEEEESSGGG--PPPHHHHHHHHHH-TT------HHHHHHHHHHHHHHHH-TT--EEESS--SS-SS---B-S--HHHHHHHHHHHHHHHHHHHHHHH-

pLDDT: mean 78.99, std 14.75, range [36.28, 94.19]

Mean predicted aligned error: 10.94 Å

Nearest PDB structures (foldseek):
  4q7r-assembly2_B  TM=3.603E-01  e=5.159E-01  Discosoma sp.
  1iiu-assembly1_A  TM=3.099E-01  e=5.793E-01  Gallus gallus
  7rhc-assembly1_B  TM=2.951E-01  e=7.740E-01  Entacmaea quadricolor
  1aqb-assembly1_A  TM=2.157E-01  e=1.926E-01  Sus scrofa domesticus
  1kt5-assembly1_A  TM=1.817E-01  e=7.304E-01  Bos taurus